Protein AF-A0A0N4VTM0-F1 (afdb_monomer)

Sequence (351 aa):
MDWFGVCVGGSLLAGTIVLAAGYPYGVKEDFKKYMQEERPYRRAAALAFIVIVFGLGGPLWYYSTRTYRAHFDTFPEGQTISLSVQIHLAVTNKTLESELGPLEQIILDHLHDGEVKSPLNIRWNILNEGLRDLRSLEHDRIMSSESLEVYIAVVSPEQWTQFSAINLYLGRGRWAFVQYTSEKEKLVERLHTLIWEVMVDVPHLSAIVKRDMRERMEPWQIAALSPSHQKRLVWDSVPLSMNYIVQVIHVHDNASPDTFRPSNIMEVVGVFAKRLRNVTKIQLSSEHLWDFEISNFFETDVQGRYTLTQEGMERLLKEVDSQLLSVESSLPVLKMIIIEVDVPVVMLDTT

Structure (mmCIF, N/CA/C/O backbone):
data_AF-A0A0N4VTM0-F1
#
_entry.id   AF-A0A0N4VTM0-F1
#
loop_
_atom_site.group_PDB
_atom_site.id
_atom_site.type_symbol
_atom_site.label_atom_id
_atom_site.label_alt_id
_atom_site.label_comp_id
_atom_site.label_asym_id
_atom_site.label_entity_id
_atom_site.label_seq_id
_atom_site.pdbx_PDB_ins_code
_atom_site.Cartn_x
_atom_site.Cartn_y
_atom_site.Cartn_z
_atom_site.occupancy
_atom_site.B_iso_or_equiv
_atom_site.auth_seq_id
_atom_site.auth_comp_id
_atom_site.auth_asym_id
_atom_site.auth_atom_id
_atom_site.pdbx_PDB_model_num
ATOM 1 N N . MET A 1 1 ? 7.048 10.630 -20.662 1.00 31.64 1 MET A N 1
ATOM 2 C CA . MET A 1 1 ? 7.774 11.253 -21.789 1.00 31.64 1 MET A CA 1
ATOM 3 C C . MET A 1 1 ? 9.213 10.791 -21.669 1.00 31.64 1 MET A C 1
ATOM 5 O O . MET A 1 1 ? 9.861 11.159 -20.699 1.00 31.64 1 MET A O 1
ATOM 9 N N . ASP A 1 2 ? 9.663 9.911 -22.564 1.00 36.62 2 ASP A N 1
ATOM 10 C CA . ASP A 1 2 ? 10.989 9.293 -22.469 1.00 36.62 2 ASP A CA 1
ATOM 11 C C . ASP A 1 2 ? 12.083 10.281 -22.882 1.00 36.62 2 ASP A C 1
ATOM 13 O O . ASP A 1 2 ? 12.237 10.621 -24.057 1.00 36.62 2 ASP A O 1
ATOM 17 N N . TRP A 1 3 ? 12.871 10.717 -21.901 1.00 35.62 3 TRP A N 1
ATOM 18 C CA . TRP A 1 3 ? 14.020 11.610 -22.074 1.00 35.62 3 TRP A CA 1
ATOM 19 C C . TRP A 1 3 ? 15.074 11.050 -23.038 1.00 35.62 3 TRP A C 1
ATOM 21 O O . TRP A 1 3 ? 15.776 11.810 -23.697 1.00 35.62 3 TRP A O 1
ATOM 31 N N . PHE A 1 4 ? 15.141 9.727 -23.201 1.00 40.59 4 PHE A N 1
ATOM 32 C CA . PHE A 1 4 ? 16.099 9.082 -24.098 1.00 40.59 4 PHE A CA 1
ATOM 33 C C . PHE A 1 4 ? 15.832 9.396 -25.579 1.00 40.59 4 PHE A C 1
ATOM 35 O O . PHE A 1 4 ? 16.772 9.624 -26.334 1.00 40.59 4 PHE A O 1
ATOM 42 N N . GLY A 1 5 ? 14.562 9.496 -25.995 1.00 39.44 5 GLY A N 1
ATOM 43 C CA . GLY A 1 5 ? 14.203 9.891 -27.363 1.00 39.44 5 GLY A CA 1
ATOM 44 C C . GLY A 1 5 ? 14.540 11.354 -27.663 1.00 39.44 5 GLY A C 1
ATOM 45 O O . GLY A 1 5 ? 14.963 11.679 -28.771 1.00 39.44 5 GLY A O 1
ATOM 46 N N . VAL A 1 6 ? 14.426 12.226 -26.655 1.00 47.72 6 VAL A N 1
ATOM 47 C CA . VAL A 1 6 ? 14.783 13.650 -26.757 1.00 47.72 6 VAL A CA 1
ATOM 48 C C . VAL A 1 6 ? 16.301 13.836 -26.773 1.00 47.72 6 VAL A C 1
ATOM 50 O O . VAL A 1 6 ? 16.805 14.609 -27.582 1.00 47.72 6 VAL A O 1
ATOM 53 N N . CYS A 1 7 ? 17.045 13.092 -25.950 1.00 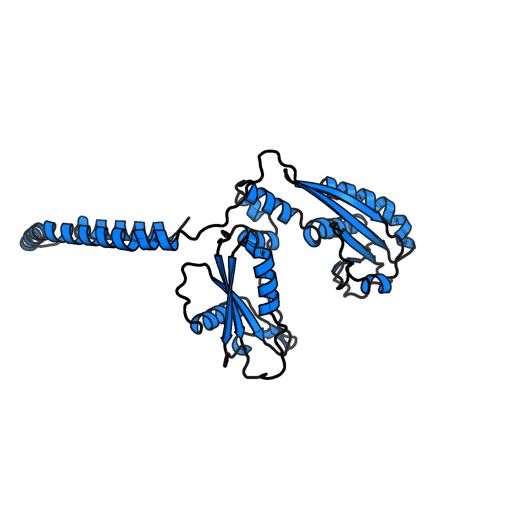44.69 7 CYS A N 1
ATOM 54 C CA . CYS A 1 7 ? 18.506 13.164 -25.912 1.00 44.69 7 CYS A CA 1
ATOM 55 C C . CYS A 1 7 ? 19.145 12.539 -27.158 1.00 44.69 7 CYS A C 1
ATOM 57 O O . CYS A 1 7 ? 19.971 13.180 -27.794 1.00 44.69 7 CYS A O 1
ATOM 59 N N . VAL A 1 8 ? 18.729 11.338 -27.577 1.00 50.44 8 VAL A N 1
ATOM 60 C CA . VAL A 1 8 ? 19.269 10.696 -28.788 1.00 50.44 8 VAL A CA 1
ATOM 61 C C . VAL A 1 8 ? 18.840 11.454 -30.045 1.00 50.44 8 VAL A C 1
ATOM 63 O O . VAL A 1 8 ? 19.675 11.703 -30.912 1.00 50.44 8 VAL A O 1
ATOM 66 N N . GLY A 1 9 ? 17.580 11.899 -30.123 1.00 50.38 9 GLY A N 1
ATOM 67 C CA . GLY A 1 9 ? 17.092 12.738 -31.219 1.00 50.38 9 GLY A CA 1
ATOM 68 C C . GLY A 1 9 ? 17.782 14.104 -31.273 1.00 50.38 9 GLY A C 1
ATOM 69 O O . GLY A 1 9 ? 18.175 14.546 -32.351 1.00 50.38 9 GLY A O 1
ATOM 70 N N . GLY A 1 10 ? 18.000 14.740 -30.119 1.00 49.66 10 GLY A N 1
ATOM 71 C CA . GLY A 1 10 ? 18.682 16.029 -29.989 1.00 49.66 10 GLY A CA 1
ATOM 72 C C . GLY A 1 10 ? 20.176 15.959 -30.311 1.00 49.66 10 GLY A C 1
ATOM 73 O O . GLY A 1 10 ? 20.684 16.813 -31.037 1.00 49.66 10 GLY A O 1
ATOM 74 N N . SER A 1 11 ? 20.879 14.917 -29.857 1.00 53.69 11 SER A N 1
ATOM 75 C CA . SER A 1 11 ? 22.292 14.683 -30.181 1.00 53.69 11 SER A CA 1
ATOM 76 C C . SER A 1 11 ? 22.500 14.283 -31.646 1.00 53.69 11 SER A C 1
ATOM 78 O O . SER A 1 11 ? 23.467 14.734 -32.259 1.00 53.69 11 SER A O 1
ATOM 80 N N . LEU A 1 12 ? 21.584 13.506 -32.242 1.00 54.06 12 LEU A N 1
ATOM 81 C CA . LEU A 1 12 ? 21.593 13.205 -33.681 1.00 54.06 12 LEU A CA 1
ATOM 82 C C . LEU A 1 12 ? 21.387 14.466 -34.518 1.00 54.06 12 LEU A C 1
ATOM 84 O O . LEU A 1 12 ? 22.123 14.667 -35.483 1.00 54.06 12 LEU A O 1
ATOM 88 N N . LEU A 1 13 ? 20.430 15.322 -34.144 1.00 52.56 13 LEU A N 1
ATOM 89 C CA . LEU A 1 13 ? 20.174 16.604 -34.809 1.00 52.56 13 LEU A CA 1
ATOM 90 C C . LEU A 1 13 ? 21.372 17.550 -34.686 1.00 52.56 13 LEU A C 1
ATOM 92 O O . LEU A 1 13 ? 21.820 18.095 -35.689 1.00 52.56 13 LEU A O 1
ATOM 96 N N . ALA A 1 14 ? 21.950 17.697 -33.493 1.00 53.66 14 ALA A N 1
ATOM 97 C CA . ALA A 1 14 ? 23.125 18.541 -33.290 1.00 53.66 14 ALA A CA 1
ATOM 98 C C . ALA A 1 14 ? 24.354 18.013 -34.055 1.00 53.66 14 ALA A C 1
ATOM 100 O O . ALA A 1 14 ? 25.035 18.781 -34.733 1.00 53.66 14 ALA A O 1
ATOM 101 N N . GLY A 1 15 ? 24.607 16.700 -34.018 1.00 51.72 15 GLY A N 1
ATOM 102 C CA . GLY A 1 15 ? 25.719 16.067 -34.730 1.00 51.72 15 GLY A CA 1
ATOM 103 C C . GLY A 1 15 ? 25.585 16.146 -36.254 1.00 51.72 15 GLY A C 1
ATOM 104 O O . GLY A 1 15 ? 26.555 16.466 -36.941 1.00 51.72 15 GLY A O 1
ATOM 105 N N . THR A 1 16 ? 24.380 15.935 -36.798 1.00 56.53 16 THR A N 1
ATOM 106 C CA . THR A 1 16 ? 24.126 16.086 -38.243 1.00 56.53 16 THR A CA 1
ATOM 107 C C . THR A 1 16 ? 24.181 17.540 -38.694 1.00 56.53 16 THR A C 1
ATOM 109 O O . THR A 1 16 ? 24.739 17.800 -39.755 1.00 56.53 16 THR A O 1
ATOM 112 N N . ILE A 1 17 ? 23.696 18.498 -37.899 1.00 54.19 17 ILE A N 1
ATOM 113 C CA . ILE A 1 17 ? 23.798 19.930 -38.219 1.00 54.19 17 ILE A CA 1
ATOM 114 C C . ILE A 1 17 ? 25.260 20.390 -38.197 1.00 54.19 17 ILE A C 1
ATOM 116 O O . ILE A 1 17 ? 25.686 21.071 -39.124 1.00 54.19 17 ILE A O 1
ATOM 120 N N . VAL A 1 18 ? 26.068 19.977 -37.216 1.00 53.66 18 VAL A N 1
ATOM 121 C CA . VAL A 1 18 ? 27.493 20.356 -37.139 1.00 53.66 18 VAL A CA 1
ATOM 122 C C . VAL A 1 18 ? 28.313 19.727 -38.275 1.00 53.66 18 VAL A C 1
ATOM 124 O O . VAL A 1 18 ? 29.160 20.398 -38.870 1.00 53.66 18 VAL A O 1
ATOM 127 N N . LEU A 1 19 ? 28.029 18.474 -38.647 1.00 52.62 19 LEU A N 1
ATOM 128 C CA . LEU A 1 19 ? 28.693 17.805 -39.773 1.00 52.62 19 LEU A CA 1
ATOM 129 C C . LEU A 1 19 ? 28.219 18.315 -41.148 1.00 52.62 19 LEU A C 1
ATOM 131 O O . LEU A 1 19 ? 29.005 18.306 -42.098 1.00 52.62 19 LEU A O 1
ATOM 135 N N . ALA A 1 20 ? 26.967 18.776 -41.269 1.00 49.50 20 ALA A N 1
ATOM 136 C CA . ALA A 1 20 ? 26.386 19.244 -42.530 1.00 49.50 20 ALA A CA 1
ATOM 137 C C . ALA A 1 20 ? 26.549 20.754 -42.784 1.00 49.50 20 ALA A C 1
ATOM 139 O O . ALA A 1 20 ? 26.683 21.150 -43.943 1.00 49.50 20 ALA A O 1
ATOM 140 N N . ALA A 1 21 ? 26.544 21.595 -41.744 1.00 51.81 21 ALA A N 1
ATOM 141 C CA . ALA A 1 21 ? 26.570 23.054 -41.888 1.00 51.81 21 ALA A CA 1
ATOM 142 C C . ALA A 1 21 ? 27.979 23.618 -42.131 1.00 51.81 21 ALA A C 1
ATOM 144 O O . ALA A 1 21 ? 28.117 24.660 -42.770 1.00 51.81 21 ALA A O 1
ATOM 145 N N . GLY A 1 22 ? 29.031 22.913 -41.700 1.00 50.53 22 GLY A N 1
ATOM 146 C CA . GLY A 1 22 ? 30.402 23.420 -41.769 1.00 50.53 22 GLY A CA 1
ATOM 147 C C . GLY A 1 22 ? 30.646 24.600 -40.816 1.00 50.53 22 GLY A C 1
ATOM 148 O O . GLY A 1 22 ? 29.741 25.351 -40.462 1.00 50.53 22 GLY A O 1
ATOM 149 N N . TYR A 1 23 ? 31.893 24.757 -40.370 1.00 49.00 23 TYR A N 1
ATOM 150 C CA . TYR A 1 23 ? 32.284 25.852 -39.477 1.00 49.00 23 TYR A CA 1
ATOM 151 C C . TYR A 1 23 ? 32.048 27.227 -40.134 1.00 49.00 23 TYR A C 1
ATOM 153 O O . TYR A 1 23 ? 32.477 27.419 -41.280 1.00 49.00 23 TYR A O 1
ATOM 161 N N . PRO A 1 24 ? 31.431 28.208 -39.444 1.00 48.53 24 PRO A N 1
ATOM 162 C CA . PRO A 1 24 ? 31.265 29.537 -40.003 1.00 48.53 24 PRO A CA 1
ATOM 163 C C . PRO A 1 24 ? 32.575 30.332 -39.907 1.00 48.53 24 PRO A C 1
ATOM 165 O O . PRO A 1 24 ? 33.122 30.517 -38.829 1.00 48.53 24 PRO A O 1
ATOM 168 N N . TYR A 1 25 ? 33.002 30.831 -41.069 1.00 42.22 25 TYR A N 1
ATOM 169 C CA . TYR A 1 25 ? 33.816 32.030 -41.313 1.00 42.22 25 TYR A CA 1
ATOM 170 C C . TYR A 1 25 ? 35.228 32.118 -40.701 1.00 42.22 25 TYR A C 1
ATOM 172 O O . TYR A 1 25 ? 35.418 32.368 -39.519 1.00 42.22 25 TYR A O 1
ATOM 180 N N . GLY A 1 26 ? 36.238 32.037 -41.584 1.00 51.38 26 GLY A N 1
ATOM 181 C CA . GLY A 1 26 ? 37.625 32.419 -41.274 1.00 51.38 26 GLY A CA 1
ATOM 182 C C . GLY A 1 26 ? 38.729 31.703 -42.061 1.00 51.38 26 GLY A C 1
ATOM 183 O O . GLY A 1 26 ? 39.902 31.980 -41.831 1.00 51.38 26 GLY A O 1
ATOM 184 N N . VAL A 1 27 ? 38.402 30.777 -42.972 1.00 54.84 27 VAL A N 1
ATOM 185 C CA . VAL A 1 27 ? 39.412 29.875 -43.558 1.00 54.84 27 VAL A CA 1
ATOM 186 C C . VAL A 1 27 ? 39.829 30.275 -44.982 1.00 54.84 27 VAL A C 1
ATOM 188 O O . VAL A 1 27 ? 38.978 30.599 -45.815 1.00 54.84 27 VAL A O 1
ATOM 191 N N . LYS A 1 28 ? 41.150 30.247 -45.233 1.00 58.91 28 LYS A N 1
ATOM 192 C CA . LYS A 1 28 ? 41.833 30.545 -46.511 1.00 58.91 28 LYS A CA 1
ATOM 193 C C . LYS A 1 28 ? 41.213 29.784 -47.698 1.00 58.91 28 LYS A C 1
ATOM 195 O O . LYS A 1 28 ? 40.707 28.676 -47.529 1.00 58.91 28 LYS A O 1
ATOM 200 N N . GLU A 1 29 ? 41.269 30.364 -48.900 1.00 59.00 29 GLU A N 1
ATOM 201 C CA . GLU A 1 29 ? 40.620 29.835 -50.118 1.00 59.00 29 GLU A CA 1
ATOM 202 C C . GLU A 1 29 ? 41.037 28.400 -50.483 1.00 59.00 29 GLU A C 1
ATOM 204 O O . GLU A 1 29 ? 40.180 27.600 -50.862 1.00 59.00 29 GLU A O 1
ATOM 209 N N . ASP A 1 30 ? 42.295 28.024 -50.246 1.00 59.72 30 ASP A N 1
ATOM 210 C CA . ASP A 1 30 ? 42.782 26.652 -50.461 1.00 59.72 30 ASP A CA 1
ATOM 211 C C . ASP A 1 30 ? 42.046 25.627 -49.584 1.00 59.72 30 ASP A C 1
ATOM 213 O O . ASP A 1 30 ? 41.722 24.519 -50.014 1.00 59.72 30 ASP A O 1
ATOM 217 N N . PHE A 1 31 ? 41.685 26.026 -48.364 1.00 58.78 31 PHE A N 1
ATOM 218 C CA . PHE A 1 31 ? 40.938 25.187 -47.434 1.00 58.78 31 PHE A CA 1
ATOM 219 C C . PHE A 1 31 ? 39.459 25.079 -47.820 1.00 58.78 31 PHE A C 1
ATOM 221 O O . PHE A 1 31 ? 38.825 24.062 -47.550 1.00 58.78 31 PHE A O 1
ATOM 228 N N . LYS A 1 32 ? 38.891 26.099 -48.483 1.00 59.47 32 LYS A N 1
ATOM 229 C CA . LYS A 1 32 ? 37.531 26.023 -49.047 1.00 59.47 32 LYS A CA 1
ATOM 230 C C . LYS A 1 32 ? 37.462 25.014 -50.189 1.00 59.47 32 LYS A C 1
ATOM 232 O O . LYS A 1 32 ? 36.472 24.290 -50.274 1.00 59.47 32 LYS A O 1
ATOM 237 N N . LYS A 1 33 ? 38.495 24.951 -51.034 1.00 64.06 33 LYS A N 1
ATOM 238 C CA . LYS A 1 33 ? 38.586 23.976 -52.127 1.00 64.06 33 LYS A CA 1
ATOM 239 C C . LYS A 1 33 ? 38.728 22.550 -51.586 1.00 64.06 33 LYS A C 1
ATOM 241 O O . LYS A 1 33 ? 37.924 21.691 -51.931 1.00 64.06 33 LYS A O 1
ATOM 246 N N . TYR A 1 34 ? 39.631 22.351 -50.625 1.00 62.28 34 TYR A N 1
ATOM 247 C CA . TYR A 1 34 ? 39.792 21.081 -49.910 1.00 62.28 34 TYR A CA 1
ATOM 248 C C . TYR A 1 34 ? 38.498 20.636 -49.192 1.00 62.28 34 TYR A C 1
ATOM 250 O O . TYR A 1 34 ? 38.046 19.503 -49.329 1.00 62.28 34 TYR A O 1
ATOM 258 N N . MET A 1 35 ? 37.810 21.558 -48.507 1.00 61.72 35 MET A N 1
ATOM 259 C CA . MET A 1 35 ? 36.507 21.300 -47.876 1.00 61.72 35 MET A CA 1
ATOM 260 C C . MET A 1 35 ? 35.413 20.911 -48.876 1.00 61.72 35 MET A C 1
ATOM 262 O O . MET A 1 35 ? 34.526 20.137 -48.524 1.00 61.72 35 MET A O 1
ATOM 266 N N . GLN A 1 36 ? 35.419 21.464 -50.094 1.00 64.88 36 GLN A N 1
ATOM 267 C CA . GLN A 1 36 ? 34.459 21.097 -51.138 1.00 64.88 36 GLN A CA 1
ATOM 268 C C . GLN A 1 36 ? 34.737 19.701 -51.700 1.00 64.88 36 GLN A C 1
ATOM 270 O O . GLN A 1 36 ? 33.783 18.959 -51.933 1.00 64.88 36 GLN A O 1
ATOM 275 N N . GLU A 1 37 ? 36.008 19.329 -51.850 1.00 72.56 37 GLU A N 1
ATOM 276 C CA . GLU A 1 37 ? 36.435 17.990 -52.276 1.00 72.56 37 GLU A CA 1
ATOM 277 C C . GLU A 1 37 ? 36.145 16.918 -51.203 1.00 72.56 37 GLU A C 1
ATOM 279 O O . GLU A 1 37 ? 35.788 15.790 -51.541 1.00 72.56 37 GLU A O 1
ATOM 284 N N . GLU A 1 38 ? 36.173 17.272 -49.911 1.00 72.88 38 GLU A N 1
ATOM 285 C CA . GLU A 1 38 ? 35.808 16.372 -48.802 1.00 72.88 38 GLU A CA 1
ATOM 286 C C . GLU A 1 38 ? 34.294 16.224 -48.552 1.00 72.88 38 GLU A C 1
ATOM 288 O O . GLU A 1 38 ? 33.870 15.299 -47.851 1.00 72.88 38 GLU A O 1
ATOM 293 N N . ARG A 1 39 ? 33.439 17.095 -49.111 1.00 72.00 39 ARG A N 1
ATOM 294 C CA . ARG A 1 39 ? 31.969 17.017 -48.944 1.00 72.00 39 ARG A CA 1
ATOM 295 C C . ARG A 1 39 ? 31.363 15.636 -49.228 1.00 72.00 39 ARG A C 1
ATOM 297 O O . ARG A 1 39 ? 30.537 15.214 -48.415 1.00 72.00 39 ARG A O 1
ATOM 304 N N . PRO A 1 40 ? 31.682 14.934 -50.335 1.00 77.81 40 PRO A N 1
ATOM 305 C CA . PRO A 1 40 ? 31.130 13.603 -50.589 1.00 77.81 40 PRO A CA 1
ATOM 306 C C . PRO A 1 40 ? 31.534 12.593 -49.509 1.00 77.81 40 PRO A C 1
ATOM 308 O O . PRO A 1 40 ? 30.676 11.849 -49.041 1.00 77.81 40 PRO A O 1
ATOM 311 N N . TYR A 1 41 ? 32.784 12.624 -49.040 1.00 75.50 41 TYR A N 1
ATOM 312 C CA . TYR A 1 41 ? 33.267 11.735 -47.980 1.00 75.50 41 TYR A CA 1
ATOM 313 C C . TYR A 1 41 ? 32.604 12.024 -46.631 1.00 75.50 41 TYR A C 1
ATOM 315 O O . TYR A 1 41 ? 32.181 11.098 -45.946 1.00 75.50 41 TYR A O 1
ATOM 323 N N . ARG A 1 42 ? 32.414 13.301 -46.275 1.00 73.56 42 ARG A N 1
ATOM 324 C CA . ARG A 1 42 ? 31.692 13.687 -45.049 1.00 73.56 42 ARG A CA 1
ATOM 325 C C . ARG A 1 42 ? 30.219 13.300 -45.096 1.00 73.56 42 ARG A C 1
ATOM 327 O O . ARG A 1 42 ? 29.685 12.826 -44.099 1.00 73.56 42 ARG A O 1
ATOM 334 N N . ARG A 1 43 ? 29.564 13.454 -46.251 1.00 78.12 43 ARG A N 1
ATOM 335 C CA . ARG A 1 43 ? 28.179 12.998 -46.451 1.00 78.12 43 ARG A CA 1
ATOM 336 C C . ARG A 1 43 ? 28.071 11.478 -46.370 1.00 78.12 43 ARG A C 1
ATOM 338 O O . ARG A 1 43 ? 27.146 10.987 -45.736 1.00 78.12 43 ARG A O 1
ATOM 345 N N . ALA A 1 44 ? 29.021 10.746 -46.951 1.00 79.00 44 ALA A N 1
ATOM 346 C CA . ALA A 1 44 ? 29.077 9.291 -46.855 1.00 79.00 44 ALA A CA 1
ATOM 347 C C . ALA A 1 44 ? 29.315 8.821 -45.410 1.00 79.00 44 ALA A C 1
ATOM 349 O O . ALA A 1 44 ? 28.617 7.926 -44.945 1.00 79.00 44 ALA A O 1
ATOM 350 N N . ALA A 1 45 ? 30.224 9.465 -44.671 1.00 73.88 45 ALA A N 1
ATOM 351 C CA . ALA A 1 45 ? 30.479 9.170 -43.262 1.00 73.88 45 ALA A CA 1
ATOM 352 C C . ALA A 1 45 ? 29.269 9.495 -42.369 1.00 73.88 45 ALA A C 1
ATOM 354 O O . ALA A 1 45 ? 28.907 8.692 -41.512 1.00 73.88 45 ALA A O 1
ATOM 355 N N . ALA A 1 46 ? 28.597 10.628 -42.600 1.00 75.81 46 ALA A N 1
ATOM 356 C CA . ALA A 1 46 ? 27.367 10.980 -41.894 1.00 75.81 46 ALA A CA 1
ATOM 357 C C . ALA A 1 46 ? 26.239 9.978 -42.186 1.00 75.81 46 ALA A C 1
ATOM 359 O O . ALA A 1 46 ? 25.532 9.564 -41.272 1.00 75.81 46 ALA A O 1
ATOM 360 N N . LEU A 1 47 ? 26.096 9.540 -43.440 1.00 82.81 47 LEU A N 1
ATOM 361 C CA . LEU A 1 47 ? 25.107 8.534 -43.822 1.00 82.81 47 LEU A CA 1
ATOM 362 C C . LEU A 1 47 ? 25.430 7.168 -43.205 1.00 82.81 47 LEU A C 1
ATOM 364 O O . LEU A 1 47 ? 24.533 6.527 -42.669 1.00 82.81 47 LEU A O 1
ATOM 368 N N . ALA A 1 48 ? 26.700 6.758 -43.194 1.00 81.94 48 ALA A N 1
ATOM 369 C CA . ALA A 1 48 ? 27.142 5.546 -42.509 1.00 81.94 48 ALA A CA 1
ATOM 370 C C . ALA A 1 48 ? 26.856 5.610 -41.000 1.00 81.94 48 ALA A C 1
ATOM 372 O O . ALA A 1 48 ? 26.337 4.651 -40.438 1.00 81.94 48 ALA A O 1
ATOM 373 N N . PHE A 1 49 ? 27.110 6.751 -40.352 1.00 80.69 49 PHE A N 1
ATOM 374 C CA . PHE A 1 49 ? 26.777 6.961 -38.942 1.00 80.69 49 PHE A CA 1
ATOM 375 C C . PHE A 1 49 ? 25.269 6.852 -38.686 1.00 80.69 49 PHE A C 1
ATOM 377 O O . PHE A 1 49 ? 24.857 6.132 -37.782 1.00 80.69 49 PHE A O 1
ATOM 384 N N . ILE A 1 50 ? 24.436 7.493 -39.512 1.00 81.38 50 ILE A N 1
ATOM 385 C CA . ILE A 1 50 ? 22.972 7.381 -39.431 1.00 81.38 50 ILE A CA 1
ATOM 386 C C . ILE A 1 50 ? 22.544 5.916 -39.579 1.00 81.38 50 ILE A C 1
ATOM 388 O O . ILE A 1 50 ? 21.767 5.423 -38.767 1.00 81.38 50 ILE A O 1
ATOM 392 N N . VAL A 1 51 ? 23.082 5.198 -40.568 1.00 85.69 51 VAL A N 1
ATOM 393 C CA . VAL A 1 51 ? 22.774 3.779 -40.794 1.00 85.69 51 VAL A CA 1
ATOM 394 C C . VAL A 1 51 ? 23.198 2.916 -39.605 1.00 85.69 51 VAL A C 1
ATOM 396 O O . VAL A 1 51 ? 22.447 2.027 -39.223 1.00 85.69 51 VAL A O 1
ATOM 399 N N . ILE A 1 52 ? 24.343 3.185 -38.974 1.00 83.62 52 ILE A N 1
ATOM 400 C CA . ILE A 1 52 ? 24.789 2.466 -37.770 1.00 83.62 52 ILE A CA 1
ATOM 401 C C . ILE A 1 52 ? 23.865 2.769 -36.585 1.00 83.62 52 ILE A C 1
ATOM 403 O O . ILE A 1 52 ? 23.431 1.848 -35.896 1.00 83.62 52 ILE A O 1
ATOM 407 N N . VAL A 1 53 ? 23.514 4.036 -36.357 1.00 80.62 53 VAL A N 1
ATOM 408 C CA . VAL A 1 53 ? 22.653 4.430 -35.233 1.00 80.62 53 VAL A CA 1
ATOM 409 C C . VAL A 1 53 ? 21.235 3.886 -35.398 1.00 80.62 53 VAL A C 1
ATOM 411 O O . VAL A 1 53 ? 20.679 3.362 -34.440 1.00 80.62 53 VAL A O 1
ATOM 414 N N . PHE A 1 54 ? 20.651 3.926 -36.597 1.00 83.00 54 PHE A N 1
ATOM 415 C CA . PHE A 1 54 ? 19.339 3.316 -36.832 1.00 83.00 54 PHE A CA 1
ATOM 416 C C . PHE A 1 54 ? 19.405 1.787 -36.898 1.00 83.00 54 PHE A C 1
ATOM 418 O O . PHE A 1 54 ? 18.504 1.124 -36.392 1.00 83.00 54 PHE A O 1
ATOM 425 N N . GLY A 1 55 ? 20.466 1.225 -37.478 1.00 83.12 55 GLY A N 1
ATOM 426 C CA . GLY A 1 55 ? 20.647 -0.215 -37.657 1.00 83.12 55 GLY A CA 1
ATOM 427 C C . GLY A 1 55 ? 20.975 -0.967 -36.368 1.00 83.12 55 GLY A C 1
ATOM 428 O O . GLY A 1 55 ? 20.552 -2.106 -36.223 1.00 83.12 55 GLY A O 1
ATOM 429 N N . LEU A 1 56 ? 21.680 -0.342 -35.420 1.00 81.38 56 LEU A N 1
ATOM 430 C CA . LEU A 1 56 ? 21.975 -0.922 -34.103 1.00 81.38 56 LEU A CA 1
ATOM 431 C C . LEU A 1 56 ? 21.092 -0.326 -33.006 1.00 81.38 56 LEU A C 1
ATOM 433 O O . LEU A 1 56 ? 20.485 -1.061 -32.232 1.00 81.38 56 LEU A O 1
ATOM 437 N N . GLY A 1 57 ? 20.979 1.001 -32.955 1.00 75.88 57 GLY A N 1
ATOM 438 C CA . GLY A 1 57 ? 20.210 1.703 -31.928 1.00 75.88 57 GLY A CA 1
ATOM 439 C C . GLY A 1 57 ? 18.703 1.511 -32.067 1.00 75.88 57 GLY A C 1
ATOM 440 O O . GLY A 1 57 ? 18.028 1.373 -31.054 1.00 75.88 57 GLY A O 1
ATOM 441 N N . GLY A 1 58 ? 18.171 1.428 -33.292 1.00 77.50 58 GLY A N 1
ATOM 442 C CA . GLY A 1 58 ? 16.750 1.157 -33.534 1.00 77.50 58 GLY A CA 1
ATOM 443 C C . GLY A 1 58 ? 16.305 -0.199 -32.972 1.00 77.50 58 GLY A C 1
ATOM 444 O O . GLY A 1 58 ? 15.382 -0.235 -32.157 1.00 77.50 58 GLY A O 1
ATOM 445 N N . PRO A 1 59 ? 16.974 -1.312 -33.333 1.00 79.50 59 PRO A N 1
ATOM 446 C CA . PRO A 1 59 ? 16.709 -2.614 -32.734 1.00 79.50 59 PRO A CA 1
ATOM 447 C C . PRO A 1 59 ? 16.959 -2.644 -31.229 1.00 79.50 59 PRO A C 1
ATOM 449 O O . PRO A 1 59 ? 16.120 -3.174 -30.510 1.00 79.50 59 PRO A O 1
ATOM 452 N N . LEU A 1 60 ? 18.054 -2.058 -30.732 1.00 72.19 60 LEU A N 1
ATOM 453 C CA . LEU A 1 60 ? 18.350 -2.041 -29.296 1.00 72.19 60 LEU A CA 1
ATOM 454 C C . LEU A 1 60 ? 17.264 -1.300 -28.503 1.00 72.19 60 LEU A C 1
ATOM 456 O O . LEU A 1 60 ? 16.799 -1.807 -27.488 1.00 72.19 60 LEU A O 1
ATOM 460 N N . TRP A 1 61 ? 16.815 -0.143 -28.999 1.00 72.81 61 TRP A N 1
ATOM 461 C CA . TRP A 1 61 ? 15.697 0.614 -28.437 1.00 72.81 61 TRP A CA 1
ATOM 462 C C . TRP A 1 61 ? 14.396 -0.180 -28.498 1.00 72.81 61 TRP A C 1
ATOM 464 O O . TRP A 1 61 ? 13.670 -0.249 -27.511 1.00 72.81 61 TRP A O 1
ATOM 474 N N . TYR A 1 62 ? 14.104 -0.820 -29.630 1.00 73.75 62 TYR A N 1
ATOM 475 C CA . TYR A 1 62 ? 12.922 -1.663 -29.757 1.00 73.75 62 TYR A CA 1
ATOM 476 C C . TYR A 1 62 ? 12.958 -2.818 -28.750 1.00 73.75 62 TYR A C 1
ATOM 478 O O . TYR A 1 62 ? 11.978 -3.040 -28.053 1.00 73.75 62 TYR A O 1
ATOM 486 N N . TYR A 1 63 ? 14.083 -3.518 -28.598 1.00 67.62 63 TYR A N 1
ATOM 487 C CA . TYR A 1 63 ? 14.205 -4.617 -27.639 1.00 67.62 63 TYR A CA 1
ATOM 488 C C . TYR A 1 63 ? 14.180 -4.154 -26.178 1.00 67.62 63 TYR A C 1
ATOM 490 O O . TYR A 1 63 ? 13.582 -4.843 -25.355 1.00 67.62 63 TYR A O 1
ATOM 498 N N . SER A 1 64 ? 14.765 -2.998 -25.851 1.00 61.44 64 SER A N 1
ATOM 499 C CA . SER A 1 64 ? 14.753 -2.462 -24.484 1.00 61.44 64 SER A CA 1
ATOM 500 C C . SER A 1 64 ? 13.400 -1.859 -24.088 1.00 61.44 64 SER A C 1
ATOM 502 O O . SER A 1 64 ? 13.015 -1.931 -22.924 1.00 61.44 64 SER A O 1
ATOM 504 N N . THR A 1 65 ? 12.638 -1.316 -25.043 1.00 63.44 65 THR A N 1
ATOM 505 C CA . THR A 1 65 ? 11.304 -0.738 -24.791 1.00 63.44 65 THR A CA 1
ATOM 506 C C . THR A 1 65 ? 10.152 -1.723 -24.973 1.00 63.44 65 THR A C 1
ATOM 508 O O . THR A 1 65 ? 9.058 -1.480 -24.464 1.00 63.44 65 THR A O 1
ATOM 511 N N . ARG A 1 66 ? 10.374 -2.868 -25.632 1.00 62.38 66 ARG A N 1
ATOM 512 C CA . ARG A 1 66 ? 9.390 -3.956 -25.781 1.00 62.38 66 ARG A CA 1
ATOM 513 C C . ARG A 1 66 ? 9.262 -4.814 -24.517 1.00 62.38 66 ARG A C 1
ATOM 515 O O . ARG A 1 66 ? 8.965 -6.005 -24.604 1.00 62.38 66 ARG A O 1
ATOM 522 N N . THR A 1 67 ? 9.450 -4.248 -23.328 1.00 58.88 67 THR A N 1
ATOM 523 C CA . THR A 1 67 ? 9.044 -4.940 -22.102 1.00 58.88 67 THR A CA 1
ATOM 524 C C . THR A 1 67 ? 7.556 -5.277 -22.225 1.00 58.88 67 THR A C 1
ATOM 526 O O . THR A 1 67 ? 6.711 -4.397 -22.398 1.00 58.88 67 THR A O 1
ATOM 529 N N . TYR A 1 68 ? 7.237 -6.576 -22.244 1.00 57.91 68 TYR A N 1
ATOM 530 C CA . TYR A 1 68 ? 5.859 -7.052 -22.332 1.00 57.91 68 TYR A CA 1
ATOM 531 C C . TYR A 1 68 ? 5.115 -6.550 -21.097 1.00 57.91 68 TYR A C 1
ATOM 533 O O . TYR A 1 68 ? 5.316 -7.047 -19.988 1.00 57.91 68 TYR A O 1
ATOM 541 N N . ARG A 1 69 ? 4.292 -5.522 -21.289 1.00 61.00 69 ARG A N 1
ATOM 542 C CA . ARG A 1 69 ? 3.416 -4.990 -20.247 1.00 61.00 69 ARG A CA 1
ATOM 543 C C . ARG A 1 69 ? 2.338 -6.022 -19.952 1.00 61.00 69 ARG A C 1
ATOM 545 O O . ARG A 1 69 ? 1.876 -6.691 -20.879 1.00 61.00 69 ARG A O 1
ATOM 552 N N . ALA A 1 70 ? 1.960 -6.158 -18.683 1.00 57.69 70 ALA A N 1
ATOM 553 C CA . ALA A 1 70 ? 0.821 -6.980 -18.302 1.00 57.69 70 ALA A CA 1
ATOM 554 C C . ALA A 1 70 ? -0.411 -6.574 -19.118 1.00 57.69 70 ALA A C 1
ATOM 556 O O . ALA A 1 70 ? -0.629 -5.389 -19.388 1.00 57.69 70 ALA A O 1
ATOM 557 N N . HIS A 1 71 ? -1.180 -7.568 -19.566 1.00 55.88 71 HIS A N 1
ATOM 558 C CA . HIS A 1 71 ? -2.464 -7.296 -20.184 1.00 55.88 71 HIS A CA 1
ATOM 559 C C . HIS A 1 71 ? -3.353 -6.778 -19.059 1.00 55.88 71 HIS A C 1
ATOM 561 O O . HIS A 1 71 ? -3.662 -7.511 -18.126 1.00 55.88 71 HIS A O 1
ATOM 567 N N . PHE A 1 72 ? -3.691 -5.494 -19.110 1.00 58.16 72 PHE A N 1
ATOM 568 C CA . PHE A 1 72 ? -4.676 -4.928 -18.204 1.00 58.16 72 PHE A CA 1
ATOM 569 C C . PHE A 1 72 ? -6.041 -5.219 -18.801 1.00 58.16 72 PHE A C 1
ATOM 571 O O . PHE A 1 72 ? -6.388 -4.666 -19.849 1.00 58.16 72 PHE A O 1
ATOM 578 N N . ASP A 1 73 ? -6.771 -6.127 -18.167 1.00 57.56 73 ASP A N 1
ATOM 579 C CA . ASP A 1 73 ? -8.181 -6.319 -18.464 1.00 57.56 73 ASP A CA 1
ATOM 580 C C . ASP A 1 73 ? -8.913 -5.054 -18.024 1.00 57.56 73 ASP A C 1
ATOM 582 O O . ASP A 1 73 ? -8.941 -4.695 -16.850 1.00 57.56 73 ASP A O 1
ATOM 586 N N . THR A 1 74 ? -9.422 -4.312 -19.001 1.00 62.31 74 THR A N 1
ATOM 587 C CA . THR A 1 74 ? -10.237 -3.127 -18.744 1.00 62.31 74 THR A CA 1
ATOM 588 C C . THR A 1 74 ? -11.623 -3.577 -18.324 1.00 62.31 74 THR A C 1
ATOM 590 O O . THR A 1 74 ? -12.187 -4.485 -18.943 1.00 62.31 74 THR A O 1
ATOM 593 N N . PHE A 1 75 ? -12.204 -2.913 -17.328 1.00 65.94 75 PHE A N 1
ATOM 594 C CA . PHE A 1 75 ? -13.605 -3.140 -17.001 1.00 65.94 75 PHE A CA 1
ATOM 595 C C . PHE A 1 75 ? -14.484 -2.801 -18.223 1.00 65.94 75 PHE A C 1
ATOM 597 O O . PHE A 1 75 ? -14.258 -1.775 -18.870 1.00 65.94 75 PHE A O 1
ATOM 604 N N . PRO A 1 76 ? -15.467 -3.647 -18.579 1.00 68.75 76 PRO A N 1
ATOM 605 C CA . PRO A 1 76 ? -16.463 -3.323 -19.590 1.00 68.75 76 PRO A CA 1
ATOM 606 C C . PRO A 1 76 ? -17.209 -2.044 -19.207 1.00 68.75 76 PRO A C 1
ATOM 608 O O . PRO A 1 76 ? -17.539 -1.841 -18.035 1.00 68.75 76 PRO A O 1
ATOM 611 N N . GLU A 1 77 ? -17.535 -1.218 -20.202 1.00 61.91 77 GLU A N 1
ATOM 612 C CA . GLU A 1 77 ? -18.358 -0.020 -20.025 1.00 61.91 77 GLU A CA 1
ATOM 613 C C . GLU A 1 77 ? -19.735 -0.422 -19.455 1.00 61.91 77 GLU A C 1
ATOM 615 O O . GLU A 1 77 ? -20.599 -0.927 -20.169 1.00 61.91 77 GLU A O 1
ATOM 620 N N . GLY A 1 78 ? -19.920 -0.268 -18.139 1.00 67.81 78 GLY A N 1
ATOM 621 C CA . GLY A 1 78 ? -21.166 -0.585 -17.428 1.00 67.81 78 GLY A CA 1
ATOM 622 C C . GLY A 1 78 ? -21.108 -1.755 -16.439 1.00 67.81 78 GLY A C 1
ATOM 623 O O . GLY A 1 78 ? -22.115 -2.025 -15.783 1.00 67.81 78 GLY A O 1
ATOM 624 N N . GLN A 1 79 ? -19.970 -2.442 -16.277 1.00 74.62 79 GLN A N 1
ATOM 625 C CA . GLN A 1 79 ? -19.813 -3.391 -15.167 1.00 74.62 79 GLN A CA 1
ATOM 626 C C . GLN A 1 79 ? -19.886 -2.629 -13.840 1.00 74.62 79 GLN A C 1
ATOM 628 O O . GLN A 1 79 ? -19.251 -1.595 -13.716 1.00 74.62 79 GLN A O 1
ATOM 633 N N . THR A 1 80 ? -20.621 -3.128 -12.846 1.00 77.00 80 THR A N 1
ATOM 634 C CA . THR A 1 80 ? -20.592 -2.598 -11.474 1.00 77.00 80 THR A CA 1
ATOM 635 C C . THR A 1 80 ? -19.850 -3.572 -10.565 1.00 77.00 80 THR A C 1
ATOM 637 O O . THR A 1 80 ? -20.061 -4.784 -10.630 1.00 77.00 80 THR A O 1
ATOM 640 N N . ILE A 1 81 ? -18.948 -3.055 -9.730 1.00 77.94 81 ILE A N 1
ATOM 641 C CA . ILE A 1 81 ? -18.186 -3.850 -8.762 1.00 77.94 81 ILE A CA 1
ATOM 642 C C . ILE A 1 81 ? -18.824 -3.621 -7.401 1.00 77.94 81 ILE A C 1
ATOM 644 O O . ILE A 1 81 ? -18.599 -2.588 -6.773 1.00 77.94 81 ILE A O 1
ATOM 648 N N . SER A 1 82 ? -19.650 -4.566 -6.958 1.00 82.00 82 SER A N 1
ATOM 649 C CA . SER A 1 82 ? -20.274 -4.493 -5.640 1.00 82.00 82 SER A CA 1
ATOM 650 C C . SER A 1 82 ? -19.384 -5.132 -4.577 1.00 82.00 82 SER A C 1
ATOM 652 O O . SER A 1 82 ? -19.164 -6.343 -4.615 1.00 82.00 82 SER A O 1
ATOM 654 N N . LEU A 1 83 ? -18.927 -4.342 -3.610 1.00 84.06 83 LEU A N 1
ATOM 655 C CA . LEU A 1 83 ? -18.258 -4.820 -2.400 1.00 84.06 83 LEU A CA 1
ATOM 656 C C . LEU A 1 83 ? -19.228 -4.701 -1.229 1.00 84.06 83 LEU A C 1
ATOM 658 O O . LEU A 1 83 ? -19.844 -3.657 -1.047 1.00 84.06 83 LEU A O 1
ATOM 662 N N . SER A 1 84 ? -19.376 -5.760 -0.439 1.00 86.25 84 SER A N 1
ATOM 663 C CA . SER A 1 84 ? -20.140 -5.710 0.809 1.00 86.25 84 SER A CA 1
ATOM 664 C C . SER A 1 84 ? -19.161 -5.692 1.971 1.00 86.25 84 SER A C 1
ATOM 666 O O . SER A 1 84 ? -18.406 -6.647 2.137 1.00 86.25 84 SER A O 1
ATOM 668 N N . VAL A 1 85 ? -19.189 -4.625 2.765 1.00 89.38 85 VAL A N 1
ATOM 669 C CA . VAL A 1 85 ? -18.328 -4.454 3.937 1.00 89.38 85 VAL A CA 1
ATOM 670 C C . VAL A 1 85 ? -19.174 -4.579 5.192 1.00 89.38 85 VAL A C 1
ATOM 672 O O . VAL A 1 85 ? -20.163 -3.860 5.350 1.00 89.38 85 VAL A O 1
ATOM 675 N N . GLN A 1 86 ? -18.794 -5.500 6.075 1.00 90.56 86 GLN A N 1
ATOM 676 C CA . GLN A 1 86 ? -19.439 -5.687 7.372 1.00 90.56 86 GLN A CA 1
ATOM 677 C C . GLN A 1 86 ? -18.560 -5.091 8.468 1.00 90.56 86 GLN A C 1
ATOM 679 O O . GLN A 1 86 ? -17.428 -5.522 8.660 1.00 90.56 86 GLN A O 1
ATOM 684 N N . ILE A 1 87 ? -19.063 -4.086 9.173 1.00 90.75 87 ILE A N 1
ATOM 685 C CA . ILE A 1 87 ? -18.341 -3.390 10.237 1.00 90.75 87 ILE A CA 1
ATOM 686 C C . ILE A 1 87 ? -18.895 -3.872 11.575 1.00 90.75 87 ILE A C 1
ATOM 688 O O . ILE A 1 87 ? -20.034 -3.571 11.914 1.00 90.75 87 ILE A O 1
ATOM 692 N N . HIS A 1 88 ? -18.099 -4.601 12.345 1.00 91.06 88 HIS A N 1
ATOM 693 C CA . HIS A 1 88 ? -18.433 -5.025 13.698 1.00 91.06 88 HIS A CA 1
ATOM 694 C C . HIS A 1 88 ? -17.973 -3.959 14.692 1.00 91.06 88 HIS A C 1
ATOM 696 O O . HIS A 1 88 ? -16.772 -3.711 14.829 1.00 91.06 88 HIS A O 1
ATOM 702 N N . LEU A 1 89 ? -18.922 -3.345 15.395 1.00 90.75 89 LEU A N 1
ATOM 703 C CA . LEU A 1 89 ? -18.662 -2.373 16.453 1.00 90.75 89 LEU A CA 1
ATOM 704 C C . LEU A 1 89 ? -18.879 -3.008 17.823 1.00 90.75 89 LEU A C 1
ATOM 706 O O . LEU A 1 89 ? -19.928 -3.591 18.085 1.00 90.75 89 LEU A O 1
ATOM 710 N N . ALA A 1 90 ? -17.902 -2.853 18.711 1.00 90.56 90 ALA A N 1
ATOM 711 C CA . ALA A 1 90 ? -18.004 -3.250 20.111 1.00 90.56 90 ALA A CA 1
ATOM 712 C C . ALA A 1 90 ? -17.632 -2.090 21.040 1.00 90.56 90 ALA A C 1
ATOM 714 O O . ALA A 1 90 ? -16.867 -1.197 20.674 1.00 90.56 90 ALA A O 1
ATOM 715 N N . VAL A 1 91 ? -18.130 -2.133 22.274 1.00 90.88 91 VAL A N 1
ATOM 716 C CA . VAL A 1 91 ? -17.775 -1.184 23.341 1.00 90.88 91 VAL A CA 1
ATOM 717 C C . VAL A 1 91 ? -17.262 -1.912 24.567 1.00 90.88 91 VAL A C 1
ATOM 719 O O . VAL A 1 91 ? -17.733 -2.995 24.903 1.00 90.88 91 VAL A O 1
ATOM 722 N N . THR A 1 92 ? -16.314 -1.298 25.274 1.00 87.00 92 THR A N 1
ATOM 723 C CA . THR A 1 92 ? -15.733 -1.899 26.487 1.00 87.00 92 THR A CA 1
ATOM 724 C C . THR A 1 92 ? -16.411 -1.464 27.786 1.00 87.00 92 THR A C 1
ATOM 726 O O . THR A 1 92 ? -16.198 -2.073 28.836 1.00 87.00 92 THR A O 1
ATOM 729 N N . ASN A 1 93 ? -17.253 -0.425 27.736 1.00 85.62 93 ASN A N 1
ATOM 730 C CA . ASN A 1 93 ? -17.948 0.117 28.902 1.00 85.62 93 ASN A CA 1
ATOM 731 C C . ASN A 1 93 ? -19.469 0.147 28.692 1.00 85.62 93 ASN A C 1
ATOM 733 O O . ASN A 1 93 ? -19.954 0.570 27.646 1.00 85.62 93 ASN A O 1
ATOM 737 N N . LYS A 1 94 ? -20.220 -0.251 29.726 1.00 80.88 94 LYS A N 1
ATOM 738 C CA . LYS A 1 94 ? -21.692 -0.294 29.739 1.00 80.88 94 LYS A CA 1
ATOM 739 C C . LYS A 1 94 ? -22.335 1.068 29.514 1.00 80.88 94 LYS A C 1
ATOM 741 O O . LYS A 1 94 ? -23.412 1.147 28.943 1.00 80.88 94 LYS A O 1
ATOM 746 N N . THR A 1 95 ? -21.688 2.144 29.954 1.00 79.31 95 THR A N 1
ATOM 747 C CA . THR A 1 95 ? -22.201 3.506 29.745 1.00 79.31 95 THR A CA 1
ATOM 748 C C . THR A 1 95 ? -22.176 3.921 28.274 1.00 79.31 95 THR A C 1
ATOM 750 O O . THR A 1 95 ? -22.989 4.738 27.860 1.00 79.31 95 THR A O 1
ATOM 753 N N . LEU A 1 96 ? -21.276 3.334 27.479 1.00 77.88 96 LEU A N 1
ATOM 754 C CA . LEU A 1 96 ? -21.123 3.626 26.053 1.00 77.88 96 LEU A CA 1
ATOM 755 C C . LEU A 1 96 ? -22.075 2.801 25.179 1.00 77.88 96 LEU A C 1
ATOM 757 O O . LEU A 1 96 ? -22.327 3.167 24.036 1.00 77.88 96 LEU A O 1
ATOM 761 N N . GLU A 1 97 ? -22.642 1.719 25.712 1.00 80.38 97 GLU A N 1
ATOM 762 C CA . GLU A 1 97 ? -23.573 0.842 24.992 1.00 80.38 97 GLU A CA 1
ATOM 763 C C . GLU A 1 97 ? -24.841 1.588 24.556 1.00 80.38 97 GLU A C 1
ATOM 765 O O . GLU A 1 97 ? -25.286 1.440 23.420 1.00 80.38 97 GLU A O 1
ATOM 770 N N . SER A 1 98 ? -25.368 2.482 25.402 1.00 78.06 98 SER A N 1
ATOM 771 C CA . SER A 1 98 ? -26.508 3.336 25.042 1.00 78.06 98 SER A CA 1
ATOM 772 C C . SER A 1 98 ? -26.180 4.396 23.988 1.00 78.06 98 SER A C 1
ATOM 774 O O . SER A 1 98 ? -27.088 4.931 23.356 1.00 78.06 98 SER A O 1
ATOM 776 N N . GLU A 1 99 ? -24.900 4.724 23.805 1.00 78.00 99 GLU A N 1
ATOM 777 C CA . GLU A 1 99 ? -24.451 5.727 22.836 1.00 78.00 99 GLU A CA 1
ATOM 778 C C . GLU A 1 99 ? -24.101 5.129 21.467 1.00 78.00 99 GLU A C 1
ATOM 780 O O . GLU A 1 99 ? -23.953 5.885 20.506 1.00 78.00 99 GLU A O 1
ATOM 785 N N . LEU A 1 100 ? -24.023 3.796 21.352 1.00 77.62 100 LEU A N 1
ATOM 786 C CA . LEU A 1 100 ? -23.634 3.126 20.110 1.00 77.62 100 LEU A CA 1
ATOM 787 C C . LEU A 1 100 ? -24.703 3.234 19.019 1.00 77.62 100 LEU A C 1
ATOM 789 O O . LEU A 1 100 ? -24.375 3.561 17.888 1.00 77.62 100 LEU A O 1
ATOM 793 N N . GLY A 1 101 ? -25.982 3.051 19.360 1.00 79.00 101 GLY A N 1
ATOM 794 C CA . GLY A 1 101 ? -27.072 3.081 18.374 1.00 79.00 101 GLY A CA 1
ATOM 795 C C . GLY A 1 101 ? -27.143 4.386 17.559 1.00 79.00 101 GLY A C 1
ATOM 796 O O . GLY A 1 101 ? -27.165 4.331 16.331 1.00 79.00 101 GLY A O 1
ATOM 797 N N . PRO A 1 102 ? -27.128 5.576 18.195 1.00 82.31 102 PRO A N 1
ATOM 798 C CA . PRO A 1 102 ? -27.059 6.847 17.470 1.00 82.31 102 PRO A CA 1
ATOM 799 C C . PRO A 1 102 ? -25.765 7.015 16.662 1.00 82.31 102 PRO A C 1
ATOM 801 O O . PRO A 1 102 ? -25.786 7.594 15.580 1.00 82.31 102 PRO A O 1
ATOM 804 N N . LEU A 1 103 ? -24.638 6.518 17.181 1.00 82.94 103 LEU A N 1
ATOM 805 C CA . LEU A 1 103 ? -23.334 6.600 16.524 1.00 82.94 103 LEU A CA 1
ATOM 806 C C . LEU A 1 103 ? -23.287 5.747 15.245 1.00 82.94 103 LEU A C 1
ATOM 808 O O . LEU A 1 103 ? -22.726 6.183 14.246 1.00 82.94 103 LEU A O 1
ATOM 812 N N . GLU A 1 104 ? -23.911 4.568 15.257 1.00 84.81 104 GLU A N 1
ATOM 813 C CA . GLU A 1 104 ? -24.016 3.671 14.101 1.00 84.81 104 GLU A CA 1
ATOM 814 C C . GLU A 1 104 ? -24.686 4.358 12.912 1.00 84.81 104 GLU A C 1
ATOM 816 O O . GLU A 1 104 ? -24.144 4.328 11.810 1.00 84.81 104 GLU A O 1
ATOM 821 N N . GLN A 1 105 ? -25.830 5.013 13.137 1.00 85.62 105 GLN A N 1
ATOM 822 C CA . GLN A 1 105 ? -26.549 5.724 12.076 1.00 85.62 105 GLN A CA 1
ATOM 823 C C . GLN A 1 105 ? -25.708 6.868 11.508 1.00 85.62 105 GLN A C 1
ATOM 825 O O . GLN A 1 105 ? -25.533 6.951 10.298 1.00 85.62 105 GLN A O 1
ATOM 830 N N . ILE A 1 106 ? -25.100 7.682 12.377 1.00 86.94 106 ILE A N 1
ATOM 831 C CA . ILE A 1 106 ? -24.269 8.816 11.951 1.00 86.94 106 ILE A CA 1
ATOM 832 C C . ILE A 1 106 ? -23.057 8.345 11.133 1.00 86.94 106 ILE A C 1
ATOM 834 O O . ILE A 1 106 ? -22.691 8.989 10.152 1.00 86.94 106 ILE A O 1
ATOM 838 N N . ILE A 1 107 ? -22.410 7.243 11.521 1.00 87.31 107 ILE A N 1
ATOM 839 C CA . ILE A 1 107 ? -21.271 6.691 10.771 1.00 87.31 107 ILE A CA 1
ATOM 840 C C . ILE A 1 107 ? -21.736 6.122 9.433 1.00 87.31 107 ILE A C 1
ATOM 842 O O . ILE A 1 107 ? -21.073 6.336 8.421 1.00 87.31 107 ILE A O 1
ATOM 846 N N . LEU A 1 108 ? -22.862 5.407 9.415 1.00 87.38 108 LEU A N 1
ATOM 847 C CA . LEU A 1 108 ? -23.398 4.818 8.193 1.00 87.38 108 LEU A CA 1
ATOM 848 C C . LEU A 1 108 ? -23.765 5.898 7.170 1.00 87.38 108 LEU A C 1
ATOM 850 O O . LEU A 1 108 ? -23.419 5.738 6.000 1.00 87.38 108 LEU A O 1
ATOM 854 N N . ASP A 1 109 ? -24.367 7.000 7.620 1.00 86.19 109 ASP A N 1
ATOM 855 C CA . ASP A 1 109 ? -24.684 8.161 6.785 1.00 86.19 109 ASP A CA 1
ATOM 856 C C . ASP A 1 109 ? -23.402 8.797 6.216 1.00 86.19 109 ASP A C 1
ATOM 858 O O . ASP A 1 109 ? -23.279 8.941 5.000 1.00 86.19 109 ASP A O 1
ATOM 862 N N . HIS A 1 110 ? -22.383 9.054 7.049 1.00 84.62 110 HIS A N 1
ATOM 863 C CA . HIS A 1 110 ? -21.095 9.589 6.573 1.00 84.62 110 HIS A CA 1
ATOM 864 C C . HIS A 1 110 ? -20.387 8.662 5.570 1.00 84.62 110 HIS A C 1
ATOM 866 O O . HIS A 1 110 ? -19.777 9.140 4.616 1.00 84.62 110 HIS A O 1
ATOM 872 N N . LEU A 1 111 ? -20.467 7.339 5.753 1.00 84.50 111 LEU A N 1
ATOM 873 C CA . LEU A 1 111 ? -19.887 6.367 4.818 1.00 84.50 111 LEU A CA 1
ATOM 874 C C . LEU A 1 111 ? -20.640 6.305 3.478 1.00 84.50 111 LEU A C 1
ATOM 876 O O . LEU A 1 111 ? -20.044 5.930 2.467 1.00 84.50 111 LEU A O 1
ATOM 880 N N . HIS A 1 112 ? -21.934 6.641 3.458 1.00 82.38 112 HIS A N 1
ATOM 881 C CA . HIS A 1 112 ? -22.728 6.725 2.226 1.00 82.38 112 HIS A CA 1
ATOM 882 C C . HIS A 1 112 ? -22.535 8.060 1.499 1.00 82.38 112 HIS A C 1
ATOM 884 O O . HIS A 1 112 ? -22.568 8.078 0.269 1.00 82.38 112 HIS A O 1
ATOM 890 N N . ASP A 1 113 ? -22.293 9.145 2.237 1.00 78.94 113 ASP A N 1
ATOM 891 C CA . ASP A 1 113 ? -21.981 10.466 1.677 1.00 78.94 113 ASP A CA 1
ATOM 892 C C . ASP A 1 113 ? -20.583 10.526 1.035 1.00 78.94 113 ASP A C 1
ATOM 894 O O . ASP A 1 113 ? -20.309 11.395 0.202 1.00 78.94 113 ASP A O 1
ATOM 898 N N . GLY A 1 114 ? -19.692 9.593 1.386 1.00 71.06 114 GLY A N 1
ATOM 899 C CA . GLY A 1 114 ? -18.371 9.470 0.778 1.00 71.06 114 GLY A CA 1
ATOM 900 C C . GLY A 1 114 ? -18.443 9.253 -0.740 1.00 71.06 114 GLY A C 1
ATOM 901 O O . GLY A 1 114 ? -19.113 8.345 -1.231 1.00 71.06 114 GLY A O 1
ATOM 902 N N . GLU A 1 115 ? -17.714 10.070 -1.507 1.00 68.06 115 GLU A N 1
ATOM 903 C CA . GLU A 1 115 ? -17.727 10.024 -2.974 1.00 68.06 115 GLU A CA 1
ATOM 904 C C . GLU A 1 115 ? -17.039 8.745 -3.502 1.00 68.06 115 GLU A C 1
ATOM 906 O O . GLU A 1 115 ? -15.834 8.715 -3.767 1.00 68.06 115 GLU A O 1
ATOM 911 N N . VAL A 1 116 ? -17.809 7.666 -3.673 1.00 70.94 116 VAL A N 1
ATOM 912 C CA . VAL A 1 116 ? -17.355 6.441 -4.347 1.00 70.94 116 VAL A CA 1
ATOM 913 C C . VAL A 1 116 ? -17.556 6.588 -5.852 1.00 70.94 116 VAL A C 1
ATOM 915 O O . VAL A 1 116 ? -18.665 6.805 -6.341 1.00 70.94 116 VAL A O 1
ATOM 918 N N . LYS A 1 117 ? -16.476 6.446 -6.622 1.00 66.25 117 LYS A N 1
ATOM 919 C CA . LYS A 1 117 ? -16.551 6.559 -8.081 1.00 66.25 117 LYS A CA 1
ATOM 920 C C . LYS A 1 117 ? -17.041 5.265 -8.718 1.00 66.25 117 LYS A C 1
ATOM 922 O O . LYS A 1 117 ? -16.534 4.181 -8.435 1.00 66.25 117 LYS A O 1
ATOM 927 N N . SER A 1 118 ? -17.990 5.403 -9.644 1.00 63.16 118 SER A N 1
ATOM 928 C CA . SER A 1 118 ? -18.406 4.307 -10.523 1.00 63.16 118 SER A CA 1
ATOM 929 C C . SER A 1 118 ? -17.195 3.734 -11.270 1.00 63.16 118 SER A C 1
ATOM 931 O O . SER A 1 118 ? -16.317 4.509 -11.654 1.00 63.16 118 SER A O 1
ATOM 933 N N . PRO A 1 119 ? -17.132 2.414 -11.518 1.00 70.69 119 PRO A N 1
ATOM 934 C CA . PRO A 1 119 ? -18.128 1.361 -11.254 1.00 70.69 119 PRO A CA 1
ATOM 935 C C . PRO A 1 119 ? -18.214 0.790 -9.826 1.00 70.69 119 PRO A C 1
ATOM 937 O O . PRO A 1 119 ? -18.974 -0.160 -9.606 1.00 70.69 119 PRO A O 1
ATOM 940 N N . LEU A 1 120 ? -17.433 1.295 -8.872 1.00 79.25 120 LEU A N 1
ATOM 941 C CA . LEU A 1 120 ? -17.392 0.750 -7.517 1.00 79.25 120 LEU A CA 1
ATOM 942 C C . LEU A 1 120 ? -18.687 1.086 -6.764 1.00 79.25 120 LEU A C 1
ATOM 944 O O . LEU A 1 120 ? -19.121 2.234 -6.735 1.00 79.25 120 LEU A O 1
ATOM 948 N N . ASN A 1 121 ? -19.305 0.082 -6.149 1.00 82.88 121 ASN A N 1
ATOM 949 C CA . ASN A 1 121 ? -20.462 0.249 -5.278 1.00 82.88 121 ASN A CA 1
ATOM 950 C C . ASN A 1 121 ? -20.189 -0.483 -3.964 1.00 82.88 121 ASN A C 1
ATOM 952 O O . ASN A 1 121 ? -20.154 -1.715 -3.930 1.00 82.88 121 ASN A O 1
ATOM 956 N N . ILE A 1 122 ? -19.971 0.273 -2.893 1.00 85.06 122 ILE A N 1
ATOM 957 C CA . ILE A 1 122 ? -19.698 -0.292 -1.575 1.00 85.06 122 ILE A CA 1
ATOM 958 C C . ILE A 1 122 ? -20.994 -0.286 -0.771 1.00 85.06 122 ILE A C 1
ATOM 960 O O . ILE A 1 122 ? -21.588 0.760 -0.530 1.00 85.06 122 ILE A O 1
ATOM 964 N N . ARG A 1 123 ? -21.437 -1.473 -0.363 1.00 87.19 123 ARG A N 1
ATOM 965 C CA . ARG A 1 123 ? -22.563 -1.660 0.550 1.00 87.19 123 ARG A CA 1
ATOM 966 C C . ARG A 1 123 ? -22.022 -1.801 1.960 1.00 87.19 123 ARG A C 1
ATOM 968 O O . ARG A 1 123 ? -21.317 -2.766 2.256 1.00 87.19 123 ARG A O 1
ATOM 975 N N . TRP A 1 124 ? -22.378 -0.855 2.812 1.00 88.50 124 TRP A N 1
ATOM 976 C CA . TRP A 1 124 ? -21.972 -0.832 4.209 1.00 88.50 124 TRP A CA 1
ATOM 977 C C . TRP A 1 124 ? -23.049 -1.475 5.076 1.00 88.50 124 TRP A C 1
ATOM 979 O O . TRP A 1 124 ? -24.225 -1.133 4.965 1.00 88.50 124 TRP A O 1
ATOM 989 N N . ASN A 1 125 ? -22.650 -2.396 5.947 1.00 88.56 125 ASN A N 1
ATOM 990 C CA . ASN A 1 125 ? -23.508 -2.911 7.004 1.00 88.56 125 ASN A CA 1
ATOM 991 C C . ASN A 1 125 ? -22.765 -2.823 8.333 1.00 88.56 125 ASN A C 1
ATOM 993 O O . ASN A 1 125 ? -21.627 -3.277 8.421 1.00 88.56 125 ASN A O 1
ATOM 997 N N . ILE A 1 126 ? -23.402 -2.259 9.354 1.00 88.19 126 ILE A N 1
ATOM 998 C CA . ILE A 1 126 ? -22.821 -2.141 10.690 1.00 88.19 126 ILE A CA 1
ATOM 999 C C . ILE A 1 126 ? -23.530 -3.134 11.611 1.00 88.19 126 ILE A C 1
ATOM 1001 O O . ILE A 1 126 ? -24.756 -3.151 11.700 1.00 88.19 126 ILE A O 1
ATOM 1005 N N . LEU A 1 127 ? -22.748 -3.981 12.273 1.00 87.06 127 LEU A N 1
ATOM 1006 C CA . LEU A 1 127 ? -23.194 -4.974 13.238 1.00 87.06 127 LEU A CA 1
ATOM 1007 C C . LEU A 1 127 ? -22.707 -4.571 14.626 1.00 87.06 127 LEU A C 1
ATOM 1009 O O . LEU A 1 127 ? -21.509 -4.455 14.876 1.00 87.06 127 LEU A O 1
ATOM 1013 N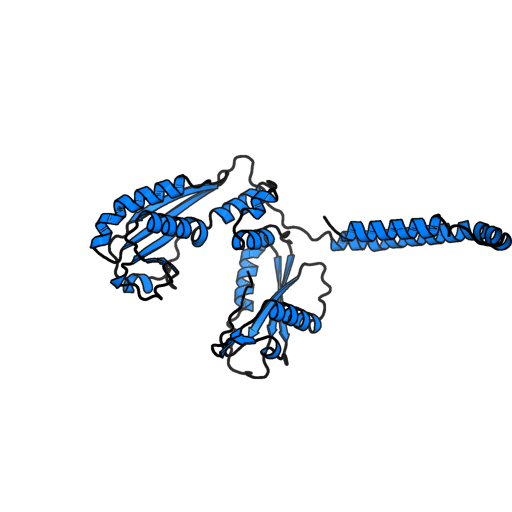 N . ASN A 1 128 ? -23.649 -4.379 15.540 1.00 85.50 128 ASN A N 1
ATOM 1014 C CA . ASN A 1 128 ? -23.351 -4.091 16.933 1.00 85.50 128 ASN A CA 1
ATOM 1015 C C .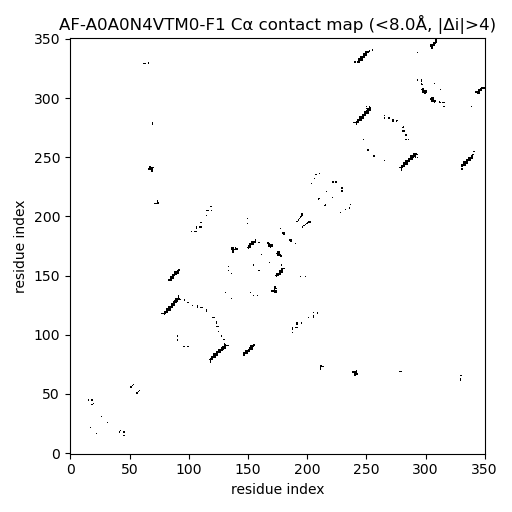 ASN A 1 128 ? -23.134 -5.401 17.707 1.00 85.50 128 ASN A C 1
ATOM 1017 O O . ASN A 1 128 ? -24.056 -6.198 17.874 1.00 85.50 128 ASN A O 1
ATOM 1021 N N . GLU A 1 129 ? -21.910 -5.616 18.183 1.00 84.38 129 GLU A N 1
ATOM 1022 C CA . GLU A 1 129 ? -21.506 -6.760 19.014 1.00 84.38 129 GLU A CA 1
ATOM 1023 C C . GLU A 1 129 ? -21.701 -6.508 20.520 1.00 84.38 129 GLU A C 1
ATOM 1025 O O . GLU A 1 129 ? -21.470 -7.404 21.339 1.00 84.38 129 GLU A O 1
ATOM 1030 N N . GLY A 1 130 ? -22.119 -5.295 20.888 1.00 85.00 130 GLY A N 1
ATOM 1031 C CA . GLY A 1 130 ? -22.430 -4.870 22.244 1.00 85.00 130 GLY A CA 1
ATOM 1032 C C . GLY A 1 130 ? -21.207 -4.747 23.148 1.00 85.00 130 GLY A C 1
ATOM 1033 O O . GLY A 1 130 ? -20.083 -4.464 22.715 1.00 85.00 130 GLY A O 1
ATOM 1034 N N . LEU A 1 131 ? -21.446 -4.945 24.445 1.00 87.00 131 LEU A N 1
ATOM 1035 C CA . LEU A 1 131 ? -20.405 -4.919 25.464 1.00 87.00 131 LEU A CA 1
ATOM 1036 C C . LEU A 1 131 ? -19.459 -6.126 25.350 1.00 87.00 131 LEU A C 1
ATOM 1038 O O . LEU A 1 131 ? -19.866 -7.279 25.522 1.00 87.00 131 LEU A O 1
ATOM 1042 N N . ARG A 1 132 ? -18.163 -5.861 25.173 1.00 85.75 132 ARG A N 1
ATOM 1043 C CA . ARG A 1 132 ? -17.100 -6.877 25.162 1.00 85.75 132 ARG A CA 1
ATOM 1044 C C . ARG A 1 132 ? -15.945 -6.465 26.068 1.00 85.75 132 ARG A C 1
ATOM 1046 O O . ARG A 1 132 ? -15.598 -5.293 26.159 1.00 85.75 132 ARG A O 1
ATOM 1053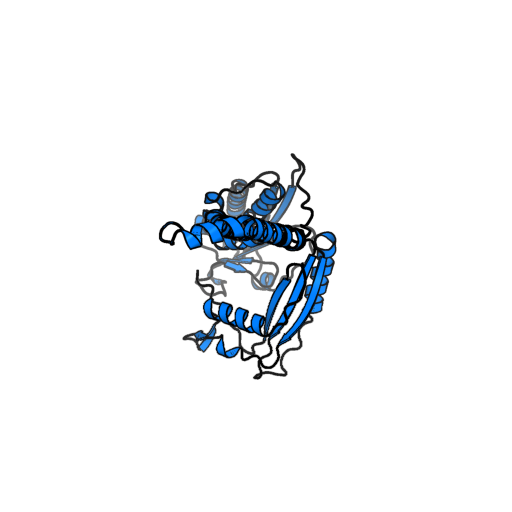 N N . ASP A 1 133 ? -15.330 -7.437 26.736 1.00 86.31 133 ASP A N 1
ATOM 1054 C CA . ASP A 1 133 ? -14.181 -7.165 27.601 1.00 86.31 133 ASP A CA 1
ATOM 1055 C C . ASP A 1 133 ? -12.920 -6.897 26.768 1.00 86.31 133 ASP A C 1
ATOM 1057 O O . ASP A 1 133 ? -12.626 -7.643 25.830 1.00 86.31 133 ASP A O 1
ATOM 1061 N N . LEU A 1 134 ? -12.138 -5.881 27.137 1.00 84.50 134 LEU A N 1
ATOM 1062 C CA . LEU A 1 134 ? -10.952 -5.453 26.388 1.00 84.50 134 LEU A CA 1
ATOM 1063 C C . LEU A 1 134 ? -9.954 -6.605 26.202 1.00 84.50 134 LEU A C 1
ATOM 1065 O O . LEU A 1 134 ? -9.477 -6.848 25.096 1.00 84.50 134 LEU A O 1
ATOM 1069 N N . ARG A 1 135 ? -9.710 -7.385 27.262 1.00 84.12 135 ARG A N 1
ATOM 1070 C CA . ARG A 1 135 ? -8.788 -8.531 27.209 1.00 84.12 135 ARG A CA 1
ATOM 1071 C C . ARG A 1 135 ? -9.260 -9.608 26.241 1.00 84.12 135 ARG A C 1
ATOM 1073 O O . ARG A 1 135 ? -8.434 -10.248 25.597 1.00 84.12 135 ARG A O 1
ATOM 1080 N N . SER A 1 136 ? -10.572 -9.818 26.138 1.00 84.19 136 SER A N 1
ATOM 1081 C CA . SER A 1 136 ? -11.132 -10.796 25.202 1.00 84.19 136 SER A CA 1
ATOM 1082 C C . SER A 1 136 ? -10.924 -10.363 23.750 1.00 84.19 136 SER A C 1
ATOM 1084 O O . SER A 1 136 ? -10.527 -11.185 22.931 1.00 84.19 136 SER A O 1
ATOM 1086 N N . LEU A 1 137 ? -11.085 -9.066 23.465 1.00 84.12 137 LEU A N 1
ATOM 1087 C CA . LEU A 1 137 ? -10.897 -8.480 22.137 1.00 84.12 137 LEU A CA 1
ATOM 1088 C C . LEU A 1 137 ? -9.426 -8.512 21.694 1.00 84.12 137 LEU A C 1
ATOM 1090 O O . LEU A 1 137 ? -9.136 -8.804 20.537 1.00 84.12 137 LEU A O 1
ATOM 1094 N N . GLU A 1 138 ? -8.482 -8.269 22.608 1.00 83.44 138 GLU A N 1
ATOM 1095 C CA . GLU A 1 138 ? -7.039 -8.316 22.313 1.00 83.44 138 GLU A CA 1
ATOM 1096 C C . GLU A 1 138 ? -6.547 -9.717 21.910 1.00 83.44 138 GLU A C 1
ATOM 1098 O O . GLU A 1 138 ? -5.628 -9.844 21.100 1.00 83.44 138 GLU A O 1
ATOM 1103 N N . HIS A 1 139 ? -7.156 -10.769 22.465 1.00 82.44 139 HIS A N 1
ATOM 1104 C CA . HIS A 1 139 ? -6.779 -12.165 22.208 1.00 82.44 139 HIS A CA 1
ATOM 1105 C C . HIS A 1 139 ? -7.590 -12.815 21.083 1.00 82.44 139 HIS A C 1
ATOM 1107 O O . HIS A 1 139 ? -7.346 -13.973 20.731 1.00 82.44 139 HIS A O 1
ATOM 1113 N N . ASP A 1 140 ? -8.541 -12.077 20.520 1.00 81.12 140 ASP A N 1
ATOM 1114 C CA . ASP A 1 140 ? -9.437 -12.556 19.487 1.00 81.12 140 ASP A CA 1
ATOM 1115 C C . ASP A 1 140 ? -8.697 -12.674 18.151 1.00 81.12 140 ASP A C 1
ATOM 1117 O O . ASP A 1 140 ? -8.171 -11.696 17.598 1.00 81.12 140 ASP A O 1
ATOM 1121 N N . ARG A 1 141 ? -8.599 -13.904 17.647 1.00 76.81 141 ARG A N 1
ATOM 1122 C CA . ARG A 1 141 ? -7.810 -14.217 16.454 1.00 76.81 141 ARG A CA 1
ATOM 1123 C C . ARG A 1 141 ? -8.667 -14.141 15.203 1.00 76.81 141 ARG A C 1
ATOM 1125 O O . ARG A 1 141 ? -9.843 -14.489 15.209 1.00 76.81 141 ARG A O 1
ATOM 1132 N N . ILE A 1 142 ? -8.026 -13.744 14.109 1.00 71.25 142 ILE A N 1
ATOM 1133 C CA . ILE A 1 142 ? -8.632 -13.712 12.780 1.00 71.25 142 ILE A CA 1
ATOM 1134 C C . ILE A 1 142 ? -9.030 -15.142 12.394 1.00 71.25 142 ILE A C 1
ATOM 1136 O O . ILE A 1 142 ? -8.177 -16.023 12.258 1.00 71.25 142 ILE A O 1
ATOM 1140 N N . MET A 1 143 ? -10.330 -15.369 12.238 1.00 65.62 143 MET A N 1
ATOM 1141 C CA . MET A 1 143 ? -10.870 -16.558 11.585 1.00 65.62 143 MET A CA 1
ATOM 1142 C C . MET A 1 143 ? -10.940 -16.300 10.081 1.00 65.62 143 MET A C 1
ATOM 1144 O O . MET A 1 143 ? -11.147 -15.165 9.656 1.00 65.62 143 MET A O 1
ATOM 1148 N N . SER A 1 144 ? -10.741 -17.337 9.263 1.00 59.91 144 SER A N 1
ATOM 1149 C CA . SER A 1 144 ? -10.894 -17.204 7.814 1.00 59.91 144 SER A CA 1
ATOM 1150 C C . SER A 1 144 ? -12.371 -16.989 7.488 1.00 59.91 144 SER A C 1
ATOM 1152 O O . SER A 1 144 ? -13.150 -17.941 7.532 1.00 59.91 144 SER A O 1
ATOM 1154 N N . SER A 1 145 ? -12.742 -15.749 7.188 1.00 65.06 145 SER A N 1
ATOM 1155 C CA . SER A 1 145 ? -14.033 -15.412 6.599 1.00 65.06 145 SER A CA 1
ATOM 1156 C C . SER A 1 145 ? -13.863 -15.151 5.105 1.00 65.06 145 SER A C 1
ATOM 1158 O O . SER A 1 145 ? -12.807 -14.699 4.658 1.00 65.06 145 SER A O 1
ATOM 1160 N N . GLU A 1 146 ? -14.897 -15.470 4.331 1.00 67.06 146 GLU A N 1
ATOM 1161 C CA . GLU A 1 146 ? -14.974 -15.120 2.908 1.00 67.06 146 GLU A CA 1
ATOM 1162 C C . GLU A 1 146 ? -15.520 -13.693 2.699 1.00 67.06 146 GLU A C 1
ATOM 1164 O O . GLU A 1 146 ? -15.444 -13.170 1.587 1.00 67.06 146 GLU A O 1
ATOM 1169 N N . SER A 1 147 ? -16.040 -13.042 3.751 1.00 75.19 147 SER A N 1
ATOM 1170 C CA . SER A 1 147 ? -16.514 -11.652 3.723 1.00 75.19 147 SER A CA 1
ATOM 1171 C C . SER A 1 147 ? -15.446 -10.641 4.143 1.00 75.19 147 SER A C 1
ATOM 1173 O O . SER A 1 147 ? -14.577 -10.922 4.967 1.00 75.19 147 SER A O 1
ATOM 1175 N N . LEU A 1 148 ? -15.543 -9.422 3.593 1.00 82.00 148 LEU A N 1
ATOM 1176 C CA . LEU A 1 148 ? -14.731 -8.289 4.031 1.00 82.00 148 LEU A CA 1
ATOM 1177 C C . LEU A 1 148 ? -15.315 -7.725 5.334 1.00 82.00 148 LEU A C 1
ATOM 1179 O O . LEU A 1 148 ? -16.301 -6.983 5.324 1.00 82.00 148 LEU A O 1
ATOM 1183 N N . GLU A 1 149 ? -14.714 -8.118 6.452 1.00 87.81 149 GLU A N 1
ATOM 1184 C CA . GLU A 1 149 ? -15.147 -7.756 7.800 1.00 87.81 149 GLU A CA 1
ATOM 1185 C C . GLU A 1 149 ? -14.149 -6.803 8.461 1.00 87.81 149 GLU A C 1
ATOM 1187 O O . GLU A 1 149 ? -12.937 -7.023 8.444 1.00 87.81 149 GLU A O 1
ATOM 1192 N N . VAL A 1 150 ? -14.671 -5.742 9.067 1.00 89.19 150 VAL A N 1
ATOM 1193 C CA . VAL A 1 150 ? -13.919 -4.687 9.743 1.00 89.19 150 VAL A CA 1
ATOM 1194 C C . VAL A 1 150 ? -14.328 -4.689 11.210 1.00 89.19 150 VAL A C 1
ATOM 1196 O O . VAL A 1 150 ? -15.491 -4.469 11.516 1.00 89.19 150 VAL A O 1
ATOM 1199 N N . TYR A 1 151 ? -13.393 -4.928 12.126 1.00 89.94 151 TYR A N 1
ATOM 1200 C CA . TYR A 1 151 ? -13.686 -5.048 13.558 1.00 89.94 151 TYR A CA 1
ATOM 1201 C C . TYR A 1 151 ? -13.121 -3.860 14.333 1.00 89.94 151 TYR A C 1
ATOM 1203 O O . TYR A 1 151 ? -11.906 -3.649 14.357 1.00 89.94 151 TYR A O 1
ATOM 1211 N N . ILE A 1 152 ? -13.991 -3.097 14.993 1.00 92.06 152 ILE A N 1
ATOM 1212 C CA . ILE A 1 152 ? -13.628 -1.869 15.700 1.00 92.06 152 ILE A CA 1
ATOM 1213 C C . ILE A 1 152 ? -14.221 -1.863 17.110 1.00 92.06 152 ILE A C 1
ATOM 1215 O O . ILE A 1 152 ? -15.421 -2.033 17.308 1.00 92.06 152 ILE A O 1
ATOM 1219 N N . ALA A 1 153 ? -13.369 -1.629 18.103 1.00 90.94 153 ALA A N 1
ATOM 1220 C CA . ALA A 1 153 ? -13.740 -1.534 19.503 1.00 90.94 153 ALA A CA 1
ATOM 1221 C C . ALA A 1 153 ? -13.540 -0.106 20.023 1.00 90.94 153 ALA A C 1
ATOM 1223 O O . ALA A 1 153 ? -12.432 0.433 19.981 1.00 90.94 153 ALA A O 1
ATOM 1224 N N . VAL A 1 154 ? -14.603 0.494 20.555 1.00 90.56 154 VAL A N 1
ATOM 1225 C CA . VAL A 1 154 ? -14.556 1.795 21.228 1.00 90.56 154 VAL A CA 1
ATOM 1226 C C . VAL A 1 154 ? -14.264 1.573 22.711 1.00 90.56 154 VAL A C 1
ATOM 1228 O O . VAL A 1 154 ? -15.046 0.956 23.441 1.00 90.56 154 VAL A O 1
ATOM 1231 N N . VAL A 1 155 ? -13.111 2.068 23.153 1.00 90.00 155 VAL A N 1
ATOM 1232 C CA . VAL A 1 155 ? -12.556 1.815 24.486 1.00 90.00 155 VAL A CA 1
ATOM 1233 C C . VAL A 1 155 ? -12.696 3.058 25.356 1.00 90.00 155 VAL A C 1
ATOM 1235 O O . VAL A 1 155 ? -12.394 4.169 24.917 1.00 90.00 155 VAL A O 1
ATOM 1238 N N . SER A 1 156 ? -13.132 2.892 26.605 1.00 88.44 156 SER A N 1
ATOM 1239 C CA . SER A 1 156 ? -13.203 4.015 27.544 1.00 88.44 156 SER A CA 1
ATOM 1240 C C . SER A 1 156 ? -11.804 4.561 27.889 1.00 88.44 156 SER A C 1
ATOM 1242 O O . SER A 1 156 ? -10.836 3.797 27.925 1.00 88.44 156 SER A O 1
ATOM 1244 N N . PRO A 1 157 ? -11.665 5.862 28.214 1.00 85.69 157 PRO A N 1
ATOM 1245 C CA . PRO A 1 157 ? -10.367 6.439 28.574 1.00 85.69 157 PRO A CA 1
ATOM 1246 C C . PRO A 1 157 ? -9.726 5.766 29.796 1.00 85.69 157 PRO A C 1
ATOM 1248 O O . PRO A 1 157 ? -8.508 5.660 29.871 1.00 85.69 157 PRO A O 1
ATOM 1251 N N . GLU A 1 158 ? -10.546 5.274 30.728 1.00 85.25 158 GLU A N 1
ATOM 1252 C CA . GLU A 1 158 ? -10.111 4.589 31.955 1.00 85.25 158 GLU A CA 1
ATOM 1253 C C . GLU A 1 158 ? -9.453 3.229 31.687 1.00 85.25 158 GLU A C 1
ATOM 1255 O O . GLU A 1 158 ? -8.613 2.781 32.462 1.00 85.25 158 GLU A O 1
ATOM 1260 N N . GLN A 1 159 ? -9.843 2.566 30.597 1.00 83.75 159 GLN A N 1
ATOM 1261 C CA . GLN A 1 159 ? -9.332 1.253 30.199 1.00 83.75 159 GLN A CA 1
ATOM 1262 C C . GLN A 1 159 ? -8.266 1.356 29.098 1.00 83.75 159 GLN A C 1
ATOM 1264 O O . GLN A 1 159 ? -7.773 0.334 28.625 1.00 83.75 159 GLN A O 1
ATOM 1269 N N . TRP A 1 160 ? -7.905 2.573 28.679 1.00 86.56 160 TRP A N 1
ATOM 1270 C CA . TRP A 1 160 ? -6.924 2.798 27.625 1.00 86.56 160 TRP A CA 1
ATOM 1271 C C . TRP A 1 160 ? -5.511 2.498 28.130 1.00 86.56 160 TRP A C 1
ATOM 1273 O O . TRP A 1 160 ? -4.969 3.203 28.978 1.00 86.56 160 TRP A O 1
ATOM 1283 N N . THR A 1 161 ? -4.907 1.436 27.603 1.00 80.31 161 THR A N 1
ATOM 1284 C CA . THR A 1 161 ? -3.568 0.969 27.998 1.00 80.31 161 THR A CA 1
ATOM 1285 C C . THR A 1 161 ? -2.442 1.583 27.168 1.00 80.31 161 THR A C 1
ATOM 1287 O O . THR A 1 161 ? -1.271 1.432 27.517 1.00 80.31 161 THR A O 1
ATOM 1290 N N . GLN A 1 162 ? -2.777 2.267 26.071 1.00 81.88 162 GLN A N 1
ATOM 1291 C CA . GLN A 1 162 ? -1.804 2.843 25.147 1.00 81.88 162 GLN A CA 1
ATOM 1292 C C . GLN A 1 162 ? -1.412 4.265 25.558 1.00 81.88 162 GLN A C 1
ATOM 1294 O O . GLN A 1 162 ? -2.063 4.911 26.381 1.00 81.88 162 GLN A O 1
ATOM 1299 N N . PHE A 1 163 ? -0.319 4.759 24.977 1.00 74.19 163 PHE A N 1
ATOM 1300 C CA . PHE A 1 163 ? 0.167 6.111 25.240 1.00 74.19 163 PHE A CA 1
ATOM 1301 C C . PHE A 1 163 ? -0.931 7.145 24.946 1.00 74.19 163 PHE A C 1
ATOM 1303 O O . PHE A 1 163 ? -1.615 7.048 23.932 1.00 74.19 163 PHE A O 1
ATOM 1310 N N . SER A 1 164 ? -1.098 8.147 25.811 1.00 68.25 164 SER A N 1
ATOM 1311 C CA . SER A 1 164 ? -2.234 9.084 25.758 1.00 68.25 164 SER A CA 1
ATOM 1312 C C . SER A 1 164 ? -2.301 9.942 24.491 1.00 68.25 164 SER A C 1
ATOM 1314 O O . SER A 1 164 ? -3.363 10.463 24.172 1.00 68.25 164 SER A O 1
ATOM 1316 N N . ALA A 1 165 ? -1.191 10.094 23.762 1.00 73.56 165 ALA A N 1
ATOM 1317 C CA . ALA A 1 165 ? -1.183 10.769 22.462 1.00 73.56 165 ALA A CA 1
ATOM 1318 C C . ALA A 1 165 ? -1.707 9.882 21.312 1.00 73.56 165 ALA A C 1
ATOM 1320 O O . ALA A 1 165 ? -1.971 10.380 20.220 1.00 73.56 165 ALA A O 1
ATOM 1321 N N . ILE A 1 166 ? -1.841 8.573 21.541 1.00 79.62 166 ILE A N 1
ATOM 1322 C CA . ILE A 1 166 ? -2.323 7.596 20.568 1.00 79.62 166 ILE A CA 1
ATOM 1323 C C . ILE A 1 166 ? -3.804 7.358 20.846 1.00 79.62 166 ILE A C 1
ATOM 1325 O O . ILE A 1 166 ? -4.158 6.732 21.840 1.00 79.62 166 ILE A O 1
ATOM 1329 N N . ASN A 1 167 ? -4.660 7.830 19.942 1.00 84.69 167 ASN A N 1
ATOM 1330 C CA . ASN A 1 167 ? -6.119 7.684 20.048 1.00 84.69 167 ASN A CA 1
ATOM 1331 C C . ASN A 1 167 ? -6.659 6.488 19.242 1.00 84.69 167 ASN A C 1
ATOM 1333 O O . ASN A 1 167 ? -7.844 6.162 19.325 1.00 84.69 167 ASN A O 1
ATOM 1337 N N . LEU A 1 168 ? -5.797 5.873 18.429 1.00 86.25 168 LEU A N 1
ATOM 1338 C CA . LEU A 1 168 ? -6.097 4.766 17.526 1.00 86.25 168 LEU A CA 1
ATOM 1339 C C . LEU A 1 168 ? -4.989 3.728 17.656 1.00 86.25 168 LEU A C 1
ATOM 1341 O O . LEU A 1 168 ? -3.814 4.054 17.496 1.00 86.25 168 LEU A O 1
ATOM 1345 N N . TYR A 1 169 ? -5.355 2.482 17.923 1.00 85.69 169 TYR A N 1
ATOM 1346 C CA . TYR A 1 169 ? -4.405 1.388 18.035 1.00 85.69 169 TYR A CA 1
ATOM 1347 C C . TYR A 1 169 ? -4.875 0.200 17.203 1.00 85.69 169 TYR A C 1
ATOM 1349 O O . TYR A 1 169 ? -5.927 -0.383 17.460 1.00 85.69 169 TYR A O 1
ATOM 1357 N N . LEU A 1 170 ? -4.083 -0.164 16.198 1.00 85.56 170 LEU A N 1
ATOM 1358 C CA . LEU A 1 170 ? -4.317 -1.367 15.409 1.00 85.56 170 LEU A CA 1
ATOM 1359 C C . LEU A 1 170 ? -3.773 -2.560 16.197 1.00 85.56 170 LEU A C 1
ATOM 1361 O O . LEU A 1 170 ? -2.560 -2.711 16.363 1.00 85.56 170 LEU A O 1
ATOM 1365 N N . GLY A 1 171 ? -4.683 -3.370 16.737 1.00 78.50 171 GLY A N 1
ATOM 1366 C CA . GLY A 1 171 ? -4.328 -4.554 17.503 1.00 78.50 171 GLY A CA 1
ATOM 1367 C C . GLY A 1 171 ? -3.616 -5.600 16.647 1.00 78.50 171 GLY A C 1
ATOM 1368 O O . GLY A 1 171 ? -3.732 -5.629 15.427 1.00 78.50 171 GLY A O 1
ATOM 1369 N N . ARG A 1 172 ? -2.895 -6.514 17.305 1.00 76.25 172 ARG A N 1
ATOM 1370 C CA . ARG A 1 172 ? -2.321 -7.702 16.642 1.00 76.25 172 ARG A CA 1
ATOM 1371 C C . ARG A 1 172 ? -3.381 -8.747 16.269 1.00 76.25 172 ARG A C 1
ATOM 1373 O O . ARG A 1 172 ? -3.103 -9.634 15.467 1.00 76.25 172 ARG A O 1
ATOM 1380 N N . GLY A 1 173 ? -4.538 -8.691 16.930 1.00 78.69 173 GLY A N 1
ATOM 1381 C CA . GLY A 1 173 ? -5.687 -9.558 16.681 1.00 78.69 173 GLY A CA 1
ATOM 1382 C C . GLY A 1 173 ? -6.568 -9.027 15.554 1.00 78.69 173 GLY A C 1
ATOM 1383 O O . GLY A 1 173 ? -6.111 -8.291 14.685 1.00 78.69 173 GLY A O 1
ATOM 1384 N N . ARG A 1 174 ? -7.851 -9.394 15.573 1.00 85.44 174 ARG A N 1
ATOM 1385 C CA . ARG A 1 174 ? -8.808 -8.917 14.560 1.00 85.44 174 ARG A CA 1
ATOM 1386 C C . ARG A 1 174 ? -9.296 -7.480 14.782 1.00 85.44 174 ARG A C 1
ATOM 1388 O O . ARG A 1 174 ? -9.735 -6.852 13.830 1.00 85.44 174 ARG A O 1
ATOM 1395 N N . TRP A 1 175 ? -9.232 -6.972 16.016 1.00 89.31 175 TRP A N 1
ATOM 1396 C CA . TRP A 1 175 ? -9.847 -5.701 16.414 1.00 89.31 175 TRP A CA 1
ATOM 1397 C C . TRP A 1 175 ? -8.893 -4.504 16.324 1.00 89.31 175 TRP A C 1
ATOM 1399 O O . TRP A 1 175 ? -7.761 -4.548 16.813 1.00 89.31 175 TRP A O 1
ATOM 1409 N N . ALA A 1 176 ? -9.398 -3.400 15.776 1.00 90.50 176 ALA A N 1
ATOM 1410 C CA . ALA A 1 176 ? -8.828 -2.068 15.936 1.00 90.50 176 ALA A CA 1
ATOM 1411 C C . ALA A 1 176 ? -9.474 -1.364 17.139 1.00 90.50 176 ALA A C 1
ATOM 1413 O O . ALA A 1 176 ? -10.683 -1.448 17.340 1.00 90.50 176 ALA A O 1
ATOM 1414 N N . PHE A 1 177 ? -8.679 -0.657 17.935 1.00 90.69 177 PHE A N 1
ATOM 1415 C CA . PHE A 1 177 ? -9.129 0.011 19.152 1.00 90.69 177 PHE A CA 1
ATOM 1416 C C . PHE A 1 177 ? -9.132 1.525 18.964 1.00 90.69 177 PHE A C 1
ATOM 1418 O O . PHE A 1 177 ? -8.143 2.112 18.522 1.00 90.69 177 PHE A O 1
ATOM 1425 N N . VAL A 1 178 ? -10.240 2.157 19.339 1.00 91.00 178 VAL A N 1
ATOM 1426 C CA . VAL A 1 178 ? -10.446 3.604 19.245 1.00 91.00 178 VAL A CA 1
ATOM 1427 C C . VAL A 1 178 ? -10.757 4.144 20.626 1.00 91.00 178 VAL A C 1
ATOM 1429 O O . VAL A 1 178 ? -11.678 3.671 21.291 1.00 91.00 178 VAL A O 1
ATOM 1432 N N . GLN A 1 179 ? -9.999 5.143 21.065 1.00 89.56 179 GLN A N 1
ATOM 1433 C CA . GLN A 1 179 ? -10.251 5.775 22.350 1.00 89.56 179 GLN A CA 1
ATOM 1434 C C . GLN A 1 179 ? -11.512 6.643 22.272 1.00 89.56 179 GLN A C 1
ATOM 1436 O O . GLN A 1 179 ? -11.622 7.548 21.437 1.00 89.56 179 GLN A O 1
ATOM 1441 N N . TYR A 1 180 ? -12.452 6.396 23.182 1.00 88.06 180 TYR A N 1
ATOM 1442 C CA . TYR A 1 180 ? -13.650 7.209 23.330 1.00 88.06 180 TYR A CA 1
ATOM 1443 C C . TYR A 1 180 ? -13.294 8.654 23.701 1.00 88.06 180 TYR A C 1
ATOM 1445 O O . TYR A 1 180 ? -12.389 8.917 24.493 1.00 88.06 180 TYR A O 1
ATOM 1453 N N . THR A 1 181 ? -14.025 9.610 23.136 1.00 86.38 181 THR A N 1
ATOM 1454 C CA . THR A 1 181 ? -13.896 11.039 23.437 1.00 86.38 181 THR A CA 1
ATOM 1455 C C . THR A 1 181 ? -15.289 11.621 23.635 1.00 86.38 181 THR A C 1
ATOM 1457 O O . THR A 1 181 ? -16.204 11.273 22.898 1.00 86.38 181 THR A O 1
ATOM 1460 N N . SER A 1 182 ? -15.451 12.516 24.613 1.00 83.12 182 SER A N 1
ATOM 1461 C CA . SER A 1 182 ? -16.749 13.134 24.928 1.00 83.12 182 SER A CA 1
ATOM 1462 C C . SER A 1 182 ? -17.318 13.974 23.777 1.00 83.12 182 SER A C 1
ATOM 1464 O O . SER A 1 182 ? -18.527 14.162 23.676 1.00 83.12 182 SER A O 1
ATOM 1466 N N . GLU A 1 183 ? -16.447 14.490 22.907 1.00 86.81 183 GLU A N 1
ATOM 1467 C CA . GLU A 1 183 ? -16.827 15.169 21.669 1.00 86.81 183 GLU A CA 1
ATOM 1468 C C . GLU A 1 183 ? -17.187 14.142 20.584 1.00 86.81 183 GLU A C 1
ATOM 1470 O O . GLU A 1 183 ? -16.306 13.524 19.978 1.00 86.81 183 GLU A O 1
ATOM 1475 N N . LYS A 1 184 ? -18.491 13.978 20.331 1.00 83.94 184 LYS A N 1
ATOM 1476 C CA . LYS A 1 184 ? -19.025 12.977 19.391 1.00 83.94 184 LYS A CA 1
ATOM 1477 C C . LYS A 1 184 ? -18.557 13.186 17.955 1.00 83.94 184 LYS A C 1
ATOM 1479 O O . LYS A 1 184 ? -18.214 12.212 17.298 1.00 83.94 184 LYS A O 1
ATOM 1484 N N . GLU A 1 185 ? -18.483 14.432 17.492 1.00 86.75 185 GLU A N 1
ATOM 1485 C CA . GLU A 1 185 ? -18.025 14.762 16.133 1.00 86.75 185 GLU A CA 1
ATOM 1486 C C . GLU A 1 185 ? -16.600 14.254 15.885 1.00 86.75 185 GLU A C 1
ATOM 1488 O O . GLU A 1 185 ? -16.364 13.519 14.931 1.00 86.75 185 GLU A O 1
ATOM 1493 N N . LYS A 1 186 ? -15.671 14.512 16.816 1.00 87.94 186 LYS A N 1
ATOM 1494 C CA . LYS A 1 186 ? -14.290 14.008 16.724 1.00 87.94 186 LYS A CA 1
ATOM 1495 C C . LYS A 1 186 ? -14.212 12.484 16.743 1.00 87.94 186 LYS A C 1
ATOM 1497 O O . LYS A 1 186 ? -13.324 11.911 16.118 1.00 87.94 186 LYS A O 1
ATOM 1502 N N . LEU A 1 187 ? -15.086 11.814 17.495 1.00 88.06 187 LEU A N 1
ATOM 1503 C CA . LEU A 1 187 ? -15.133 10.351 17.520 1.00 88.06 187 LEU A CA 1
ATOM 1504 C C . LEU A 1 187 ? -15.636 9.793 16.182 1.00 88.06 187 LEU A C 1
ATOM 1506 O O . LEU A 1 187 ? -15.045 8.847 15.664 1.00 88.06 187 LEU A O 1
ATOM 1510 N N . VAL A 1 188 ? -16.682 10.399 15.616 1.00 89.25 188 VAL A N 1
ATOM 1511 C CA . VAL A 1 188 ? -17.238 10.036 14.307 1.00 89.25 188 VAL A CA 1
ATOM 1512 C C . VAL A 1 188 ? -16.208 10.248 13.203 1.00 89.25 188 VAL A C 1
ATOM 1514 O O . VAL A 1 188 ? -15.968 9.319 12.440 1.00 89.25 188 VAL A O 1
ATOM 1517 N N . GLU A 1 189 ? -15.537 11.404 13.156 1.00 88.94 189 GLU A N 1
ATOM 1518 C CA . GLU A 1 189 ? -14.469 11.669 12.182 1.00 88.94 189 GLU A CA 1
ATOM 1519 C C . GLU A 1 189 ? -13.353 10.624 12.274 1.00 88.94 189 GLU A C 1
ATOM 1521 O O . GLU A 1 189 ? -12.946 10.059 11.264 1.00 88.94 189 GLU A O 1
ATOM 1526 N N . ARG A 1 190 ? -12.896 10.292 13.490 1.00 88.94 190 ARG A N 1
ATOM 1527 C CA . ARG A 1 190 ? -11.855 9.269 13.689 1.00 88.94 190 ARG A CA 1
ATOM 1528 C C . ARG A 1 190 ? -12.291 7.889 13.213 1.00 88.94 190 ARG A C 1
ATOM 1530 O O . ARG A 1 190 ? -11.492 7.188 12.598 1.00 88.94 190 ARG A O 1
ATOM 1537 N N . LEU A 1 191 ? -13.524 7.487 13.520 1.00 89.62 191 LEU A N 1
ATOM 1538 C CA . LEU A 1 191 ? -14.069 6.199 13.089 1.00 89.62 191 LEU A CA 1
ATOM 1539 C C . LEU A 1 191 ? -14.236 6.157 11.571 1.00 89.62 191 LEU A C 1
ATOM 1541 O O . LEU A 1 191 ? -13.842 5.174 10.949 1.00 89.62 191 LEU A O 1
ATOM 1545 N N . HIS A 1 192 ? -14.736 7.241 10.978 1.00 89.50 192 HIS A N 1
ATOM 1546 C CA . HIS A 1 192 ? -14.841 7.390 9.535 1.00 89.50 192 HIS A CA 1
ATOM 1547 C C . HIS A 1 192 ? -13.465 7.277 8.870 1.00 89.50 192 HIS A C 1
ATOM 1549 O O . HIS A 1 192 ? -13.286 6.416 8.017 1.00 89.50 192 HIS A O 1
ATOM 1555 N N . THR A 1 193 ? -12.468 8.060 9.292 1.00 87.75 193 THR A N 1
ATOM 1556 C CA . THR A 1 193 ? -11.104 7.997 8.741 1.00 87.75 193 THR A CA 1
ATOM 1557 C C . THR A 1 193 ? -10.487 6.606 8.902 1.00 87.75 193 THR A C 1
ATOM 1559 O O . THR A 1 193 ? -9.896 6.085 7.957 1.00 87.75 193 THR A O 1
ATOM 1562 N N . LEU A 1 194 ? -10.659 5.960 10.061 1.00 89.00 194 LEU A N 1
ATOM 1563 C CA . LEU A 1 194 ? -10.168 4.599 10.288 1.00 89.00 194 LEU A CA 1
ATOM 1564 C C . LEU A 1 194 ? -10.792 3.601 9.301 1.00 89.00 194 LEU A C 1
ATOM 1566 O O . LEU A 1 194 ? -10.069 2.826 8.680 1.00 89.00 194 LEU A O 1
ATOM 1570 N N . ILE A 1 195 ? -12.116 3.615 9.136 1.00 89.81 195 ILE A N 1
ATOM 1571 C CA . ILE A 1 195 ? -12.819 2.684 8.242 1.00 89.81 195 ILE A CA 1
ATOM 1572 C C . ILE A 1 195 ? -12.482 2.992 6.779 1.00 89.81 195 ILE A C 1
ATOM 1574 O O . ILE A 1 195 ? -12.082 2.099 6.032 1.00 89.81 195 ILE A O 1
ATOM 1578 N N . TRP A 1 196 ? -12.634 4.255 6.385 1.00 86.88 196 TRP A N 1
ATOM 1579 C CA . TRP A 1 196 ? -12.579 4.711 5.001 1.00 86.88 196 TRP A CA 1
ATOM 1580 C C . TRP A 1 196 ? -11.163 4.727 4.428 1.00 86.88 196 TRP A C 1
ATOM 1582 O O . TRP A 1 196 ? -10.950 4.230 3.324 1.00 86.88 196 TRP A O 1
ATOM 1592 N N . GLU A 1 197 ? -10.192 5.279 5.161 1.00 82.25 197 GLU A N 1
ATOM 1593 C CA . GLU A 1 197 ? -8.823 5.468 4.663 1.00 82.25 197 GLU A CA 1
ATOM 1594 C C . GLU A 1 197 ? -7.888 4.324 5.054 1.00 82.25 197 GLU A C 1
ATOM 1596 O O . GLU A 1 197 ? -7.023 3.956 4.267 1.00 82.25 197 GLU A O 1
ATOM 1601 N N . VAL A 1 198 ? -8.042 3.751 6.252 1.00 82.62 198 VAL A N 1
ATOM 1602 C CA . VAL A 1 198 ? -7.058 2.792 6.784 1.00 82.62 198 VAL A CA 1
ATOM 1603 C C . VAL A 1 198 ? -7.487 1.343 6.574 1.00 82.62 198 VAL A C 1
ATOM 1605 O O . VAL A 1 198 ? -6.690 0.538 6.098 1.00 82.62 198 VAL A O 1
ATOM 1608 N N . MET A 1 199 ? -8.716 0.980 6.954 1.00 84.69 199 MET A N 1
ATOM 1609 C CA . MET A 1 199 ? -9.142 -0.425 6.951 1.00 84.69 199 MET A CA 1
ATOM 1610 C C . MET A 1 199 ? -9.643 -0.888 5.582 1.00 84.69 199 MET A C 1
ATOM 1612 O O . MET A 1 199 ? -9.253 -1.963 5.132 1.00 84.69 199 MET A O 1
ATOM 1616 N N . VAL A 1 200 ? -10.483 -0.093 4.914 1.00 85.25 200 VAL A N 1
ATOM 1617 C CA . VAL A 1 200 ? -10.993 -0.411 3.567 1.00 85.25 200 VAL A CA 1
ATOM 1618 C C . VAL A 1 200 ? -10.175 0.269 2.470 1.00 85.25 200 VAL A C 1
ATOM 1620 O O . VAL A 1 200 ? -10.039 -0.294 1.386 1.00 85.25 200 VAL A O 1
ATOM 1623 N N . ASP A 1 201 ? -9.618 1.449 2.755 1.00 84.00 201 ASP A N 1
ATOM 1624 C CA . ASP A 1 201 ? -8.828 2.250 1.812 1.00 84.00 201 ASP A CA 1
ATOM 1625 C C . ASP A 1 201 ? -9.592 2.512 0.496 1.00 84.00 201 ASP A C 1
ATOM 1627 O O . ASP A 1 201 ? -9.171 2.192 -0.623 1.00 84.00 201 ASP A O 1
ATOM 1631 N N . VAL A 1 202 ? -10.788 3.090 0.642 1.00 83.81 202 VAL A N 1
ATOM 1632 C CA . VAL A 1 202 ? -11.682 3.438 -0.473 1.00 83.81 202 VAL A CA 1
ATOM 1633 C C . VAL A 1 202 ? -11.020 4.376 -1.495 1.00 83.81 202 VAL A C 1
ATOM 1635 O O . VAL A 1 202 ? -11.232 4.169 -2.699 1.00 83.81 202 VAL A O 1
ATOM 1638 N N . PRO A 1 203 ? -10.199 5.375 -1.099 1.00 78.69 203 PRO A N 1
ATOM 1639 C CA . PRO A 1 203 ? -9.457 6.192 -2.056 1.00 78.69 203 PRO A CA 1
ATOM 1640 C C . PRO A 1 203 ? -8.533 5.359 -2.952 1.00 78.69 203 PRO A C 1
ATOM 1642 O O . PRO A 1 203 ? -8.501 5.584 -4.166 1.00 78.69 203 PRO A O 1
ATOM 1645 N N . HIS A 1 204 ? -7.827 4.369 -2.397 1.00 77.69 204 HIS A N 1
ATOM 1646 C CA . HIS A 1 204 ? -6.972 3.480 -3.180 1.00 77.69 204 HIS A CA 1
ATOM 1647 C C . HIS A 1 204 ? -7.776 2.552 -4.093 1.00 77.69 204 HIS A C 1
ATOM 1649 O O . HIS A 1 204 ? -7.455 2.450 -5.277 1.00 77.69 204 HIS A O 1
ATOM 1655 N N . LEU A 1 205 ? -8.864 1.944 -3.603 1.00 80.31 205 LEU A N 1
ATOM 1656 C CA . LEU A 1 205 ? -9.767 1.153 -4.452 1.00 80.31 205 LEU A CA 1
ATOM 1657 C C . LEU A 1 205 ? -10.285 1.983 -5.634 1.00 80.31 205 LEU A C 1
ATOM 1659 O O . LEU A 1 205 ? -10.278 1.528 -6.778 1.00 80.31 205 LEU A O 1
ATOM 1663 N N . SER A 1 206 ? -10.655 3.237 -5.378 1.00 78.62 206 SER A N 1
ATOM 1664 C CA . SER A 1 206 ? -11.093 4.174 -6.413 1.00 78.62 206 SER A CA 1
ATOM 1665 C C . SER A 1 206 ? -9.976 4.507 -7.409 1.00 78.62 206 SER A C 1
ATOM 1667 O O . SER A 1 206 ? -10.240 4.659 -8.602 1.00 78.62 206 SER A O 1
ATOM 1669 N N . ALA A 1 207 ? -8.724 4.613 -6.957 1.00 75.19 207 ALA A N 1
ATOM 1670 C CA . ALA A 1 207 ? -7.572 4.837 -7.829 1.00 75.19 207 ALA A CA 1
ATOM 1671 C C . ALA A 1 207 ? -7.280 3.625 -8.731 1.00 75.19 207 ALA A C 1
ATOM 1673 O O . ALA A 1 207 ? -7.043 3.811 -9.927 1.00 75.19 207 ALA A O 1
ATOM 1674 N N . ILE A 1 208 ? -7.360 2.401 -8.193 1.00 75.75 208 ILE A N 1
ATOM 1675 C CA . ILE A 1 208 ? -7.229 1.156 -8.970 1.00 75.75 208 ILE A CA 1
ATOM 1676 C C . ILE A 1 208 ? -8.298 1.113 -10.062 1.00 75.75 208 ILE A C 1
ATOM 1678 O O . ILE A 1 208 ? -7.983 0.923 -11.235 1.00 75.75 208 ILE A O 1
ATOM 1682 N N . VAL A 1 209 ? -9.554 1.367 -9.691 1.00 76.69 209 VAL A N 1
ATOM 1683 C CA . VAL A 1 209 ? -10.677 1.360 -10.632 1.00 76.69 209 VAL A CA 1
ATOM 1684 C C . VAL A 1 209 ? -10.485 2.402 -11.740 1.00 76.69 209 VAL A C 1
ATOM 1686 O O . VAL A 1 209 ? -10.618 2.065 -12.913 1.00 76.69 209 VAL A O 1
ATOM 1689 N N . LYS A 1 210 ? -10.095 3.644 -11.415 1.00 73.75 210 LYS A N 1
ATOM 1690 C CA . LYS A 1 210 ? -9.790 4.674 -12.431 1.00 73.75 210 LYS A CA 1
ATOM 1691 C C . LYS A 1 210 ? -8.677 4.256 -13.383 1.00 73.75 210 LYS A C 1
ATOM 1693 O O . LYS A 1 210 ? -8.774 4.493 -14.587 1.00 73.75 210 LYS A O 1
ATOM 1698 N N . ARG A 1 211 ? -7.608 3.663 -12.843 1.00 71.38 211 ARG A N 1
ATOM 1699 C CA . ARG A 1 211 ? -6.475 3.174 -13.635 1.00 71.38 211 ARG A CA 1
ATOM 1700 C C . ARG A 1 211 ? -6.946 2.123 -14.635 1.00 71.38 211 ARG A C 1
ATOM 1702 O O . ARG A 1 211 ? -6.611 2.219 -15.815 1.00 71.38 211 ARG A O 1
ATOM 1709 N N . ASP A 1 212 ? -7.742 1.165 -14.179 1.00 71.25 212 ASP A N 1
ATOM 1710 C CA . ASP A 1 212 ? -8.236 0.066 -15.010 1.00 71.25 212 ASP A CA 1
ATOM 1711 C C . ASP A 1 212 ? -9.285 0.550 -16.034 1.00 71.25 212 ASP A C 1
ATOM 1713 O O . ASP A 1 212 ? -9.340 0.039 -17.153 1.00 71.25 212 ASP A O 1
ATOM 1717 N N . MET A 1 213 ? -10.032 1.615 -15.715 1.00 72.00 213 MET A N 1
ATOM 1718 C CA . MET A 1 213 ? -10.900 2.357 -16.647 1.00 72.00 213 MET A CA 1
ATOM 1719 C C . MET A 1 213 ? -10.127 3.268 -17.623 1.00 72.00 213 MET A C 1
ATOM 1721 O O . MET A 1 213 ? -10.720 3.856 -18.524 1.00 72.00 213 MET A O 1
ATOM 1725 N N . ARG A 1 214 ? -8.798 3.391 -17.477 1.00 71.75 214 ARG A N 1
ATOM 1726 C CA . ARG A 1 214 ? -7.920 4.293 -18.251 1.00 71.75 214 ARG A CA 1
ATOM 1727 C C . ARG A 1 214 ? -8.316 5.770 -18.183 1.00 71.75 214 ARG A C 1
ATOM 1729 O O . ARG A 1 214 ? -7.968 6.548 -19.076 1.00 71.75 214 ARG A O 1
ATOM 1736 N N . GLU A 1 215 ? -8.989 6.180 -17.114 1.00 70.62 215 GLU A N 1
ATOM 1737 C CA . GLU A 1 215 ? -9.263 7.591 -16.872 1.00 70.62 215 GLU A CA 1
ATOM 1738 C C . GLU A 1 215 ? -7.968 8.296 -16.471 1.00 70.62 215 GLU A C 1
ATOM 1740 O O . GLU A 1 215 ? -7.295 7.933 -15.502 1.00 70.62 215 GLU A O 1
ATOM 1745 N N . ARG A 1 216 ? -7.593 9.325 -17.234 1.00 66.94 216 ARG A N 1
ATOM 1746 C CA . ARG A 1 216 ? -6.410 10.120 -16.918 1.00 66.94 216 ARG A CA 1
ATOM 1747 C C . ARG A 1 216 ? -6.680 10.922 -15.648 1.00 66.94 216 ARG A C 1
ATOM 1749 O O . ARG A 1 216 ? -7.604 11.727 -15.611 1.00 66.94 216 ARG A O 1
ATOM 1756 N N . MET A 1 217 ? -5.848 10.728 -14.627 1.00 69.88 217 MET A N 1
ATOM 1757 C CA . MET A 1 217 ? -5.842 11.624 -13.475 1.00 69.88 217 MET A CA 1
ATOM 1758 C C . MET A 1 217 ? -5.098 12.904 -13.812 1.00 69.88 217 MET A C 1
ATOM 1760 O O . MET A 1 217 ? -3.989 12.888 -14.353 1.00 69.88 217 MET A O 1
ATOM 1764 N N . GLU A 1 218 ? -5.735 14.014 -13.480 1.00 78.44 218 GLU A N 1
ATOM 1765 C CA . GLU A 1 218 ? -5.180 15.331 -13.713 1.00 78.44 218 GLU A CA 1
ATOM 1766 C C . GLU A 1 218 ? -4.167 15.693 -12.615 1.00 78.44 218 GLU A C 1
ATOM 1768 O O . GLU A 1 218 ? -4.347 15.297 -11.459 1.00 78.44 218 GLU A O 1
ATOM 1773 N N . PRO A 1 219 ? -3.102 16.459 -12.918 1.00 77.94 219 PRO A N 1
ATOM 1774 C CA . PRO A 1 219 ? -2.033 16.734 -11.956 1.00 77.94 219 PRO A CA 1
ATOM 1775 C C . PRO A 1 219 ? -2.517 17.358 -10.640 1.00 77.94 219 PRO A C 1
ATOM 1777 O O . PRO A 1 219 ? -1.992 17.033 -9.578 1.00 77.94 219 PRO A O 1
ATOM 1780 N N . TRP A 1 220 ? -3.548 18.209 -10.685 1.00 75.25 220 TRP A N 1
ATOM 1781 C CA . TRP A 1 220 ? -4.126 18.808 -9.477 1.00 75.25 220 TRP A CA 1
ATOM 1782 C C . TRP A 1 220 ? -4.874 17.791 -8.611 1.00 75.25 220 TRP A C 1
ATOM 1784 O O . TRP A 1 220 ? -4.893 17.931 -7.394 1.00 75.25 220 TRP A O 1
ATOM 1794 N N . GLN A 1 221 ? -5.461 16.752 -9.215 1.00 75.00 221 GLN A N 1
ATOM 1795 C CA . GLN A 1 221 ?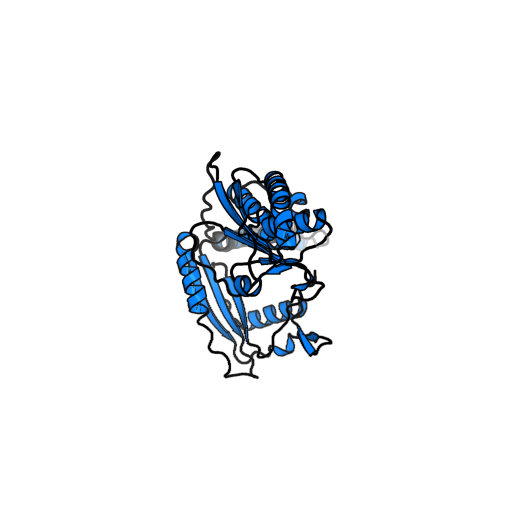 -6.112 15.674 -8.470 1.00 75.00 221 GLN A CA 1
ATOM 1796 C C . GLN A 1 221 ? -5.073 14.848 -7.720 1.00 75.00 221 GLN A C 1
ATOM 1798 O O . GLN A 1 221 ? -5.326 14.455 -6.591 1.00 75.00 221 GLN A O 1
ATOM 1803 N N . ILE A 1 222 ? -3.903 14.628 -8.327 1.00 73.62 222 ILE A N 1
ATOM 1804 C CA . ILE A 1 222 ? -2.780 13.931 -7.692 1.00 73.62 222 ILE A CA 1
ATOM 1805 C C . ILE A 1 222 ? -2.220 14.775 -6.543 1.00 73.62 222 ILE A C 1
ATOM 1807 O O . ILE A 1 222 ? -2.025 14.258 -5.450 1.00 73.62 222 ILE A O 1
ATOM 1811 N N . ALA A 1 223 ? -2.023 16.077 -6.762 1.00 75.31 223 ALA A N 1
ATOM 1812 C CA . ALA A 1 223 ? -1.516 16.989 -5.736 1.00 75.31 223 ALA A CA 1
ATOM 1813 C C . ALA A 1 223 ? -2.465 17.149 -4.533 1.00 75.31 223 ALA A C 1
ATOM 1815 O O . ALA A 1 223 ? -2.004 17.440 -3.434 1.00 75.31 223 ALA A O 1
ATOM 1816 N N . ALA A 1 224 ? -3.773 16.957 -4.733 1.00 75.94 224 ALA A N 1
ATOM 1817 C CA . ALA A 1 224 ? -4.772 16.997 -3.667 1.00 75.94 224 ALA A CA 1
ATOM 1818 C C . ALA A 1 224 ? -4.813 15.717 -2.808 1.00 75.94 224 ALA A C 1
ATOM 1820 O O . ALA A 1 224 ? -5.419 15.726 -1.738 1.00 75.94 224 ALA A O 1
ATOM 1821 N N . LEU A 1 225 ? -4.194 14.617 -3.255 1.00 73.50 225 LEU A N 1
ATOM 1822 C CA . LEU A 1 225 ? -4.083 13.395 -2.456 1.00 73.50 225 LEU A CA 1
ATOM 1823 C C . LEU A 1 225 ? -3.108 13.604 -1.290 1.00 73.50 225 LEU A C 1
ATOM 1825 O O . LEU A 1 225 ? -2.152 14.372 -1.397 1.00 73.50 225 LEU A O 1
ATOM 1829 N N . SER A 1 226 ? -3.299 12.869 -0.195 1.00 72.88 226 SER A N 1
ATOM 1830 C CA . SER A 1 226 ? -2.322 12.823 0.898 1.00 72.88 226 SER A CA 1
ATOM 1831 C C . SER A 1 226 ? -0.961 12.293 0.403 1.00 72.88 226 SER A C 1
ATOM 1833 O O . SER A 1 226 ? -0.919 11.504 -0.547 1.00 72.88 226 SER A O 1
ATOM 1835 N N . PRO A 1 227 ? 0.170 12.666 1.034 1.00 73.19 227 PRO A N 1
ATOM 1836 C CA . PRO A 1 227 ? 1.497 12.206 0.609 1.00 73.19 227 PRO A CA 1
ATOM 1837 C C . PRO A 1 227 ? 1.631 10.677 0.525 1.00 73.19 227 PRO A C 1
ATOM 1839 O O . PRO A 1 227 ? 2.279 10.161 -0.385 1.00 73.19 227 PRO A O 1
ATOM 1842 N N . SER A 1 228 ? 0.975 9.938 1.426 1.00 70.56 228 SER A N 1
ATOM 1843 C CA . SER A 1 228 ? 0.927 8.471 1.397 1.00 70.56 228 SER A CA 1
ATOM 1844 C C . SER A 1 228 ? 0.231 7.949 0.137 1.00 70.56 228 SER A C 1
ATOM 1846 O O . SER A 1 228 ? 0.766 7.078 -0.552 1.00 70.56 228 SER A O 1
ATOM 1848 N N . HIS A 1 229 ? -0.922 8.522 -0.217 1.00 71.62 229 HIS A N 1
ATOM 1849 C CA . HIS A 1 229 ? -1.655 8.176 -1.433 1.00 71.62 229 HIS A CA 1
ATOM 1850 C C . HIS A 1 229 ? -0.903 8.594 -2.701 1.00 71.62 229 HIS A C 1
ATOM 1852 O O . HIS A 1 229 ? -0.928 7.855 -3.681 1.00 71.62 229 HIS A O 1
ATOM 1858 N N . GLN A 1 230 ? -0.177 9.716 -2.686 1.00 74.38 230 GLN A N 1
ATOM 1859 C CA . GLN A 1 230 ? 0.683 10.123 -3.803 1.00 74.38 230 GLN A CA 1
ATOM 1860 C C . GLN A 1 230 ? 1.818 9.119 -4.038 1.00 74.38 230 GLN A C 1
ATOM 1862 O O . GLN A 1 230 ? 1.973 8.630 -5.158 1.00 74.38 230 GLN A O 1
ATOM 1867 N N . LYS A 1 231 ? 2.578 8.764 -2.987 1.00 74.38 231 LYS A N 1
ATOM 1868 C CA . LYS A 1 231 ? 3.654 7.758 -3.068 1.00 74.38 231 LYS A CA 1
ATOM 1869 C C . LYS A 1 231 ? 3.108 6.425 -3.594 1.00 74.38 231 LYS A C 1
ATOM 1871 O O . LYS A 1 231 ? 3.702 5.822 -4.483 1.00 74.38 231 LYS A O 1
ATOM 1876 N N . ARG A 1 232 ? 1.955 5.982 -3.088 1.00 69.75 232 ARG A N 1
ATOM 1877 C CA . ARG A 1 232 ? 1.315 4.725 -3.503 1.00 69.75 232 ARG A CA 1
ATOM 1878 C C . ARG A 1 232 ? 0.817 4.757 -4.945 1.00 69.75 232 ARG A C 1
ATOM 1880 O O . ARG A 1 232 ? 1.063 3.813 -5.686 1.00 69.75 232 ARG A O 1
ATOM 1887 N N . LEU A 1 233 ? 0.217 5.865 -5.378 1.00 71.69 233 LEU A N 1
ATOM 1888 C CA . LEU A 1 233 ? -0.223 6.037 -6.758 1.00 71.69 233 LEU A CA 1
ATOM 1889 C C . LEU A 1 233 ? 0.940 5.919 -7.751 1.00 71.69 233 LEU A C 1
ATOM 1891 O O . LEU A 1 233 ? 0.768 5.365 -8.836 1.00 71.69 233 LEU A O 1
ATOM 1895 N N . VAL A 1 234 ? 2.128 6.418 -7.396 1.00 68.38 234 VAL A N 1
ATOM 1896 C CA . VAL A 1 234 ? 3.334 6.224 -8.216 1.00 68.38 234 VAL A CA 1
ATOM 1897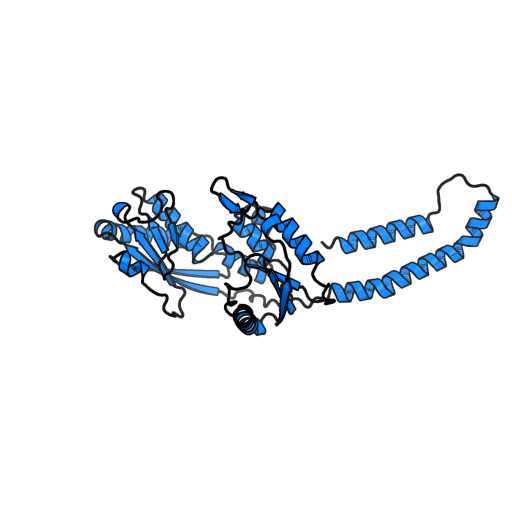 C C . VAL A 1 234 ? 3.605 4.732 -8.400 1.00 68.38 234 VAL A C 1
ATOM 1899 O O . VAL A 1 234 ? 3.746 4.292 -9.536 1.00 68.38 234 VAL A O 1
ATOM 1902 N N . TRP A 1 235 ? 3.585 3.943 -7.324 1.00 65.94 235 TRP A N 1
ATOM 1903 C CA . TRP A 1 235 ? 3.765 2.489 -7.399 1.00 65.94 235 TRP A CA 1
ATOM 1904 C C . TRP A 1 235 ? 2.679 1.789 -8.225 1.00 65.94 235 TRP A C 1
ATOM 1906 O O . TRP A 1 235 ? 3.003 0.934 -9.047 1.00 65.94 235 TRP A O 1
ATOM 1916 N N . ASP A 1 236 ? 1.417 2.196 -8.078 1.00 61.78 236 ASP A N 1
ATOM 1917 C CA . ASP A 1 236 ? 0.284 1.612 -8.811 1.00 61.78 236 ASP A CA 1
ATOM 1918 C C . ASP A 1 236 ? 0.250 1.986 -10.302 1.00 61.78 236 ASP A C 1
ATOM 1920 O O . ASP A 1 236 ? -0.383 1.287 -11.105 1.00 61.78 236 ASP A O 1
ATOM 1924 N N . SER A 1 237 ? 0.891 3.103 -10.664 1.00 58.84 237 SER A N 1
ATOM 1925 C CA . SER A 1 237 ? 0.974 3.642 -12.028 1.00 58.84 237 SER A CA 1
ATOM 1926 C C . SER A 1 237 ? 2.257 3.256 -12.763 1.00 58.84 237 SER A C 1
ATOM 1928 O O . SER A 1 237 ? 2.332 3.432 -13.986 1.00 58.84 237 SER A O 1
ATOM 1930 N N . VAL A 1 238 ? 3.251 2.688 -12.067 1.00 60.50 238 VAL A N 1
ATOM 1931 C CA . VAL A 1 238 ? 4.411 2.078 -12.723 1.00 60.50 238 VAL A CA 1
ATOM 1932 C C . VAL A 1 238 ? 3.905 0.926 -13.599 1.00 60.50 238 VAL A C 1
ATOM 1934 O O . VAL A 1 238 ? 3.142 0.084 -13.125 1.00 60.50 238 VAL A O 1
ATOM 1937 N N . PRO A 1 239 ? 4.289 0.860 -14.888 1.00 55.53 239 PRO A N 1
ATOM 1938 C CA . PRO A 1 239 ? 3.862 -0.223 -15.761 1.00 55.53 239 PRO A CA 1
ATOM 1939 C C . PRO A 1 239 ? 4.268 -1.575 -15.162 1.00 55.53 239 PRO A C 1
ATOM 1941 O O . PRO A 1 239 ? 5.454 -1.904 -15.110 1.00 55.53 239 PRO A O 1
ATOM 1944 N N . LEU A 1 240 ? 3.267 -2.353 -14.731 1.00 62.03 240 LEU A N 1
ATOM 1945 C CA . LEU A 1 240 ? 3.446 -3.724 -14.267 1.00 62.03 240 LEU A CA 1
ATOM 1946 C C . LEU A 1 240 ? 3.939 -4.565 -15.451 1.00 62.03 240 LEU A C 1
ATOM 1948 O O . LEU A 1 240 ? 3.201 -4.846 -16.397 1.00 62.03 240 LEU A O 1
ATOM 1952 N N . SER A 1 241 ? 5.222 -4.908 -15.454 1.00 65.12 241 SER A N 1
ATOM 1953 C CA . SER A 1 241 ? 5.788 -5.844 -16.422 1.00 65.12 241 SER A CA 1
ATOM 1954 C C . SER A 1 241 ? 5.184 -7.227 -16.207 1.00 65.12 241 SER A C 1
ATOM 1956 O O . SER A 1 241 ? 4.973 -7.647 -15.073 1.00 65.12 241 SER A O 1
ATOM 1958 N N . MET A 1 242 ? 4.953 -7.983 -17.283 1.00 67.62 242 MET A N 1
ATOM 1959 C CA . MET A 1 242 ? 4.558 -9.394 -17.171 1.00 67.62 242 MET A CA 1
ATOM 1960 C C . MET A 1 242 ? 5.633 -10.251 -16.516 1.00 67.62 242 MET A C 1
ATOM 1962 O O . MET A 1 242 ? 5.343 -11.360 -16.080 1.00 67.62 242 MET A O 1
ATOM 1966 N N . ASN A 1 243 ? 6.876 -9.778 -16.500 1.00 73.00 243 ASN A N 1
ATOM 1967 C CA . ASN A 1 243 ? 7.999 -10.512 -15.957 1.00 73.00 243 ASN A CA 1
ATOM 1968 C C . ASN A 1 243 ? 8.825 -9.590 -15.065 1.00 73.00 243 ASN A C 1
ATOM 1970 O O . ASN A 1 243 ? 9.300 -8.556 -15.537 1.00 73.00 243 ASN A O 1
ATOM 1974 N N . TYR A 1 244 ? 9.029 -9.987 -13.816 1.00 77.12 244 TYR A N 1
ATOM 1975 C CA . TYR A 1 244 ? 9.959 -9.329 -12.904 1.00 77.12 244 TYR A CA 1
ATOM 1976 C C . TYR A 1 244 ? 11.024 -10.307 -12.451 1.00 77.12 244 TYR A C 1
ATOM 1978 O O . TYR A 1 244 ? 10.745 -11.492 -12.260 1.00 77.12 244 TYR A O 1
ATOM 1986 N N . ILE A 1 245 ? 12.225 -9.788 -12.236 1.00 81.75 245 ILE A N 1
ATOM 1987 C CA . ILE A 1 245 ? 13.245 -10.462 -11.442 1.00 81.75 245 ILE A CA 1
ATOM 1988 C C . ILE A 1 245 ? 13.206 -9.806 -10.067 1.00 81.75 245 ILE A C 1
ATOM 1990 O O . ILE A 1 245 ? 13.528 -8.632 -9.941 1.00 81.75 245 ILE A O 1
ATOM 1994 N N . VAL A 1 246 ? 12.763 -10.533 -9.048 1.00 83.69 246 VAL A N 1
ATOM 1995 C CA . VAL A 1 246 ? 12.857 -10.082 -7.659 1.00 83.69 246 VAL A CA 1
ATOM 1996 C C . VAL A 1 246 ? 14.154 -10.647 -7.095 1.00 83.69 246 VAL A C 1
ATOM 1998 O O . VAL A 1 246 ? 14.306 -11.863 -6.976 1.00 83.69 246 VAL A O 1
ATOM 2001 N N . GLN A 1 247 ? 15.094 -9.757 -6.805 1.00 84.19 247 GLN A N 1
ATOM 2002 C CA . GLN A 1 247 ? 16.409 -10.063 -6.259 1.00 84.19 247 GLN A CA 1
ATOM 2003 C C . GLN A 1 247 ? 16.369 -9.772 -4.759 1.00 84.19 247 GLN A C 1
ATOM 2005 O O . GLN A 1 247 ? 16.249 -8.619 -4.347 1.00 84.19 247 GLN A O 1
ATOM 2010 N N . VAL A 1 248 ? 16.400 -10.827 -3.952 1.00 84.44 248 VAL A N 1
ATOM 2011 C CA . VAL A 1 248 ? 16.430 -10.741 -2.492 1.00 84.44 248 VAL A CA 1
ATOM 2012 C C . VAL A 1 248 ? 17.890 -10.719 -2.057 1.00 84.44 248 VAL A C 1
ATOM 2014 O O . VAL A 1 248 ? 18.591 -11.719 -2.193 1.00 84.44 248 VAL A O 1
ATOM 2017 N N . ILE A 1 249 ? 18.346 -9.568 -1.579 1.00 85.31 249 ILE A N 1
ATOM 2018 C CA . ILE A 1 249 ? 19.731 -9.314 -1.195 1.00 85.31 249 ILE A CA 1
ATOM 2019 C C . ILE A 1 249 ? 19.792 -9.314 0.325 1.00 85.31 249 ILE A C 1
ATOM 2021 O O . ILE A 1 249 ? 19.251 -8.421 0.974 1.00 85.31 249 ILE A O 1
ATOM 2025 N N . HIS A 1 250 ? 20.435 -10.325 0.884 1.00 82.88 250 HIS A N 1
ATOM 2026 C CA . HIS A 1 250 ? 20.741 -10.391 2.304 1.00 82.88 250 HIS A CA 1
ATOM 2027 C C . HIS A 1 250 ? 22.058 -9.677 2.554 1.00 82.88 250 HIS A C 1
ATOM 2029 O O . HIS A 1 250 ? 23.063 -10.015 1.928 1.00 82.88 250 HIS A O 1
ATOM 2035 N N . VAL A 1 251 ? 22.040 -8.700 3.449 1.00 82.00 251 VAL A N 1
ATOM 2036 C CA . VAL A 1 251 ? 23.226 -7.958 3.862 1.00 82.00 251 VAL A CA 1
ATOM 2037 C C . VAL A 1 251 ? 23.586 -8.415 5.265 1.00 82.00 251 VAL A C 1
ATOM 2039 O O . VAL A 1 251 ? 22.831 -8.169 6.207 1.00 82.00 251 VAL A O 1
ATOM 2042 N N . HIS A 1 252 ? 24.724 -9.098 5.369 1.00 74.94 252 HIS A N 1
ATOM 2043 C CA . HIS A 1 252 ? 25.214 -9.689 6.608 1.00 74.94 252 HIS A CA 1
ATOM 2044 C C . HIS A 1 252 ? 26.265 -8.789 7.245 1.00 74.94 252 HIS A C 1
ATOM 2046 O O . HIS A 1 252 ? 27.283 -8.486 6.618 1.00 74.94 252 HIS A O 1
ATOM 2052 N N . ASP A 1 253 ? 26.020 -8.383 8.492 1.00 69.75 253 ASP A N 1
ATOM 2053 C CA . ASP A 1 253 ? 27.006 -7.665 9.298 1.00 69.75 253 ASP A CA 1
ATOM 2054 C C . ASP A 1 253 ? 28.053 -8.648 9.849 1.00 69.75 253 ASP A C 1
ATOM 2056 O O . ASP A 1 253 ? 27.736 -9.732 10.343 1.00 69.75 253 ASP A O 1
ATOM 2060 N N . ASN A 1 254 ? 29.320 -8.240 9.820 1.00 62.03 254 ASN A N 1
ATOM 2061 C CA . ASN A 1 254 ? 30.440 -8.988 10.390 1.00 62.03 254 ASN A CA 1
ATOM 2062 C C . ASN A 1 254 ? 30.325 -9.167 11.914 1.00 62.03 254 ASN A C 1
ATOM 2064 O O . ASN A 1 254 ? 30.987 -10.038 12.485 1.00 62.03 254 ASN A O 1
ATOM 2068 N N . ALA A 1 255 ? 29.517 -8.338 12.582 1.00 56.03 255 ALA A N 1
ATOM 2069 C CA . ALA A 1 255 ? 29.386 -8.330 14.034 1.00 56.03 255 ALA A CA 1
ATOM 2070 C C . ALA A 1 255 ? 28.498 -9.452 14.612 1.00 56.03 255 ALA A C 1
ATOM 2072 O O . ALA A 1 255 ? 28.650 -9.764 15.797 1.00 56.03 255 ALA A O 1
ATOM 2073 N N . SER A 1 256 ? 27.614 -10.084 13.827 1.00 54.19 256 SER A N 1
ATOM 2074 C CA . SER A 1 256 ? 26.649 -11.069 14.355 1.00 54.19 256 SER A CA 1
ATOM 2075 C C . SER A 1 256 ? 26.405 -12.279 13.431 1.00 54.19 256 SER A C 1
ATOM 2077 O O . SER A 1 256 ? 25.344 -12.428 12.832 1.00 54.19 256 SER A O 1
ATOM 2079 N N . PRO A 1 257 ? 27.357 -13.229 13.355 1.00 52.62 257 PRO A N 1
ATOM 2080 C CA . PRO A 1 257 ? 27.292 -14.313 12.375 1.00 52.62 257 PRO A CA 1
ATOM 2081 C C . PRO A 1 257 ? 26.248 -15.420 12.644 1.00 52.62 257 PRO A C 1
ATOM 2083 O O . PRO A 1 257 ? 26.064 -16.268 11.777 1.00 52.62 257 PRO A O 1
ATOM 2086 N N . ASP A 1 258 ? 25.569 -15.462 13.803 1.00 52.25 258 ASP A N 1
ATOM 2087 C CA . ASP A 1 258 ? 24.921 -16.709 14.274 1.00 52.25 258 ASP A CA 1
ATOM 2088 C C . ASP A 1 258 ? 23.483 -16.606 14.835 1.00 52.25 258 ASP A C 1
ATOM 2090 O O . ASP A 1 258 ? 22.932 -17.609 15.299 1.00 52.25 258 ASP A O 1
ATOM 2094 N N . THR A 1 259 ? 22.818 -15.449 14.821 1.00 52.34 259 THR A N 1
ATOM 2095 C CA . THR A 1 259 ? 21.535 -15.292 15.546 1.00 52.34 259 THR A CA 1
ATOM 2096 C C . THR A 1 259 ? 20.275 -15.470 14.702 1.00 52.34 259 THR A C 1
ATOM 2098 O O . THR A 1 259 ? 19.212 -15.741 15.272 1.00 52.34 259 THR A O 1
ATOM 2101 N N . PHE A 1 260 ? 20.349 -15.411 13.369 1.00 52.03 260 PHE A N 1
ATOM 2102 C CA . PHE A 1 260 ? 19.156 -15.467 12.525 1.00 52.03 260 PHE A CA 1
ATOM 2103 C C . PHE A 1 260 ? 19.113 -16.718 11.644 1.00 52.03 260 PHE A C 1
ATOM 2105 O O . PHE A 1 260 ? 19.872 -16.889 10.696 1.00 52.03 260 PHE A O 1
ATOM 2112 N N . ARG A 1 261 ? 18.147 -17.605 11.915 1.00 53.09 261 ARG A N 1
ATOM 2113 C CA . ARG A 1 261 ? 17.636 -18.485 10.859 1.00 53.09 261 ARG A CA 1
ATOM 2114 C C . ARG A 1 261 ? 16.752 -17.597 9.997 1.00 53.09 261 ARG A C 1
ATOM 2116 O O . ARG A 1 261 ? 15.728 -17.165 10.532 1.00 53.09 261 ARG A O 1
ATOM 2123 N N . PRO A 1 262 ? 17.074 -17.330 8.720 1.00 53.53 262 PRO A N 1
ATOM 2124 C CA . PRO A 1 262 ? 16.120 -16.675 7.847 1.00 53.53 262 PRO A CA 1
ATOM 2125 C C . PRO A 1 262 ? 14.849 -17.525 7.879 1.00 53.53 262 PRO A C 1
ATOM 2127 O O . PRO A 1 262 ? 14.811 -18.639 7.353 1.00 53.53 262 PRO A O 1
ATOM 2130 N N . SER A 1 263 ? 13.803 -17.034 8.557 1.00 55.41 263 SER A N 1
ATOM 2131 C CA . SER A 1 263 ? 12.443 -17.503 8.307 1.00 55.41 263 SER A CA 1
ATOM 2132 C C . SER A 1 263 ? 12.316 -17.473 6.803 1.00 55.41 263 SER A C 1
ATOM 2134 O O . SER A 1 263 ? 12.684 -16.456 6.235 1.00 55.41 263 SER A O 1
ATOM 2136 N N . ASN A 1 264 ? 11.944 -18.582 6.185 1.00 69.56 264 ASN A N 1
ATOM 2137 C CA . ASN A 1 264 ? 12.196 -18.905 4.786 1.00 69.56 264 ASN A CA 1
ATOM 2138 C C . ASN A 1 264 ? 11.619 -17.818 3.834 1.00 69.56 264 ASN A C 1
ATOM 2140 O O . ASN A 1 264 ? 10.565 -18.002 3.236 1.00 69.56 264 ASN A O 1
ATOM 2144 N N . ILE A 1 265 ? 12.250 -16.638 3.725 1.00 75.00 265 ILE A N 1
ATOM 2145 C CA . ILE A 1 265 ? 11.712 -15.455 3.030 1.00 75.00 265 ILE A CA 1
ATOM 2146 C C . ILE A 1 265 ? 11.561 -15.823 1.569 1.00 75.00 265 ILE A C 1
ATOM 2148 O O . ILE A 1 265 ? 10.526 -15.564 0.974 1.00 75.00 265 ILE A O 1
ATOM 2152 N N . MET A 1 266 ? 12.523 -16.568 1.035 1.00 77.38 266 MET A N 1
ATOM 2153 C CA . MET A 1 266 ? 12.438 -17.168 -0.289 1.00 77.38 266 MET A CA 1
ATOM 2154 C C . MET A 1 266 ? 11.222 -18.088 -0.464 1.00 77.38 266 MET A C 1
ATOM 2156 O O . MET A 1 266 ? 10.631 -18.112 -1.541 1.00 77.38 266 MET A O 1
ATOM 2160 N N . GLU A 1 267 ? 10.790 -18.806 0.575 1.00 80.12 267 GLU A N 1
ATOM 2161 C CA . GLU A 1 267 ? 9.548 -19.586 0.546 1.00 80.12 267 GLU A CA 1
ATOM 2162 C C . GLU A 1 267 ? 8.318 -18.675 0.547 1.00 80.12 267 GLU A C 1
ATOM 2164 O O . GLU A 1 267 ? 7.407 -18.892 -0.249 1.00 80.12 267 GLU A O 1
ATOM 2169 N N . VAL A 1 268 ? 8.301 -17.623 1.372 1.00 80.38 268 VAL A N 1
ATOM 2170 C CA . VAL A 1 268 ? 7.200 -16.645 1.436 1.00 80.38 268 VAL A CA 1
ATOM 2171 C C . VAL A 1 268 ? 7.061 -15.890 0.114 1.00 80.38 268 VAL A C 1
ATOM 2173 O O . VAL A 1 268 ? 5.975 -15.858 -0.471 1.00 80.38 268 VAL A O 1
ATOM 2176 N N . VAL A 1 269 ? 8.163 -15.347 -0.410 1.00 79.69 269 VAL A N 1
ATOM 2177 C CA . VAL A 1 269 ? 8.207 -14.699 -1.726 1.00 79.69 269 VAL A CA 1
ATOM 2178 C C . VAL A 1 269 ? 7.885 -15.721 -2.821 1.00 79.69 269 VAL A C 1
ATOM 2180 O O . VAL A 1 269 ? 7.188 -15.399 -3.779 1.00 79.69 269 VAL A O 1
ATOM 2183 N N . GLY A 1 270 ? 8.276 -16.986 -2.651 1.00 81.88 270 GLY A N 1
ATOM 2184 C CA . GLY A 1 270 ? 7.885 -18.097 -3.518 1.00 81.88 270 GLY A CA 1
ATOM 2185 C C . GLY A 1 270 ? 6.377 -18.359 -3.541 1.00 81.88 270 GLY A C 1
ATOM 2186 O O . GLY A 1 270 ? 5.797 -18.545 -4.613 1.00 81.88 270 GLY A O 1
ATOM 2187 N N . VAL A 1 271 ? 5.708 -18.352 -2.387 1.00 83.69 271 VAL A N 1
ATOM 2188 C CA . VAL A 1 271 ? 4.244 -18.473 -2.285 1.00 83.69 271 VAL A CA 1
ATOM 2189 C C . VAL A 1 271 ? 3.566 -17.268 -2.933 1.00 83.69 271 VAL A C 1
ATOM 2191 O O . VAL A 1 271 ? 2.611 -17.442 -3.692 1.00 83.69 271 VAL A O 1
ATOM 2194 N N . PHE A 1 272 ? 4.080 -16.062 -2.696 1.00 79.69 272 PHE A N 1
ATOM 2195 C CA . PHE A 1 272 ? 3.584 -14.840 -3.323 1.00 79.69 272 PHE A CA 1
ATOM 2196 C C . PHE A 1 272 ? 3.715 -14.888 -4.853 1.00 79.69 272 PHE A C 1
ATOM 2198 O O . PHE A 1 272 ? 2.732 -14.692 -5.568 1.00 79.69 272 PHE A O 1
ATOM 2205 N N . ALA A 1 273 ? 4.886 -15.277 -5.362 1.00 82.88 273 ALA A N 1
ATOM 2206 C CA . ALA A 1 273 ? 5.141 -15.481 -6.784 1.00 82.88 273 ALA A CA 1
ATOM 2207 C C . ALA A 1 273 ? 4.203 -16.527 -7.403 1.00 82.88 273 ALA A C 1
ATOM 2209 O O . ALA A 1 273 ? 3.713 -16.340 -8.516 1.00 82.88 273 ALA A O 1
ATOM 2210 N N . LYS A 1 274 ? 3.897 -17.613 -6.678 1.00 83.06 274 LYS A N 1
ATOM 2211 C CA . LYS A 1 274 ? 2.919 -18.619 -7.123 1.00 83.06 274 LYS A CA 1
ATOM 2212 C C . LYS A 1 274 ? 1.504 -18.051 -7.208 1.00 83.06 274 LYS A C 1
ATOM 2214 O O . LYS A 1 274 ? 0.817 -18.338 -8.184 1.00 83.06 274 LYS A O 1
ATOM 2219 N N . ARG A 1 275 ? 1.073 -17.251 -6.226 1.00 80.12 275 ARG A N 1
ATOM 2220 C CA . ARG A 1 275 ? -0.257 -16.613 -6.224 1.00 80.12 275 ARG A CA 1
ATOM 2221 C C . ARG A 1 275 ? -0.410 -15.608 -7.364 1.00 80.12 275 ARG A C 1
ATOM 2223 O O . ARG A 1 275 ? -1.467 -15.551 -7.981 1.00 80.12 275 ARG A O 1
ATOM 2230 N N . LEU A 1 276 ? 0.655 -14.875 -7.684 1.00 74.88 276 LEU A N 1
ATOM 2231 C CA . LEU A 1 276 ? 0.655 -13.889 -8.764 1.00 74.88 276 LEU A CA 1
ATOM 2232 C C . LEU A 1 276 ? 0.904 -14.469 -10.155 1.00 74.88 276 LEU A C 1
ATOM 2234 O O . LEU A 1 276 ? 0.786 -13.733 -11.127 1.00 74.88 276 LEU A O 1
ATOM 2238 N N . ARG A 1 277 ? 1.188 -15.769 -10.287 1.00 75.44 277 ARG A N 1
ATOM 2239 C CA . ARG A 1 277 ? 1.589 -16.398 -11.556 1.00 75.44 277 ARG A CA 1
ATOM 2240 C C . ARG A 1 277 ? 0.610 -16.170 -12.715 1.00 75.44 277 ARG A C 1
ATOM 2242 O O . ARG A 1 277 ? 1.040 -16.181 -13.866 1.00 75.44 277 ARG A O 1
ATOM 2249 N N . ASN A 1 278 ? -0.675 -15.976 -12.417 1.00 69.06 278 ASN A N 1
ATOM 2250 C CA . ASN A 1 278 ? -1.714 -15.722 -13.418 1.00 69.06 278 ASN A CA 1
ATOM 2251 C C . ASN A 1 278 ? -1.728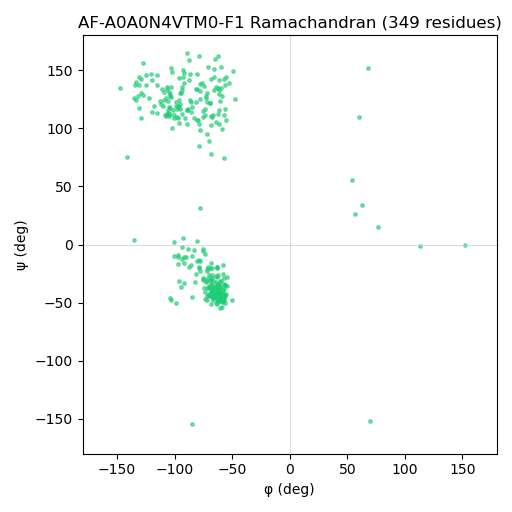 -14.269 -13.924 1.00 69.06 278 ASN A C 1
ATOM 2253 O O . ASN A 1 278 ? -2.265 -14.014 -14.994 1.00 69.06 278 ASN A O 1
ATOM 2257 N N . VAL A 1 279 ? -1.144 -13.338 -13.166 1.00 67.69 279 VAL A N 1
ATOM 2258 C CA . VAL A 1 279 ? -1.088 -11.902 -13.481 1.00 67.69 279 VAL A CA 1
ATOM 2259 C C . VAL A 1 279 ? 0.309 -11.518 -13.975 1.00 67.69 279 VAL A C 1
ATOM 2261 O O . VAL A 1 279 ? 0.454 -10.858 -15.001 1.00 67.69 279 VAL A O 1
ATOM 2264 N N . THR A 1 280 ? 1.345 -11.991 -13.276 1.00 73.12 280 THR A N 1
ATOM 2265 C CA . THR A 1 280 ? 2.745 -11.624 -13.491 1.00 73.12 280 THR A CA 1
ATOM 2266 C C . THR A 1 280 ? 3.670 -12.799 -13.169 1.00 73.12 280 THR A C 1
ATOM 2268 O O . THR A 1 280 ? 3.555 -13.453 -12.132 1.00 73.12 280 THR A O 1
ATOM 2271 N N . LYS A 1 281 ? 4.651 -13.064 -14.032 1.00 79.25 281 LYS A N 1
ATOM 2272 C CA . LYS A 1 281 ? 5.706 -14.051 -13.801 1.00 79.25 281 LYS A CA 1
ATOM 2273 C C . LYS A 1 281 ? 6.836 -13.423 -12.989 1.00 79.25 281 LYS A C 1
ATOM 2275 O O . LYS A 1 281 ? 7.510 -12.502 -13.439 1.00 79.25 281 LYS A O 1
ATOM 2280 N N . ILE A 1 282 ? 7.082 -13.964 -11.806 1.00 81.88 282 ILE A N 1
ATOM 2281 C CA . ILE A 1 282 ? 8.176 -13.523 -10.941 1.00 81.88 282 ILE A CA 1
ATOM 2282 C C . ILE A 1 282 ? 9.292 -14.569 -10.991 1.00 81.88 282 ILE A C 1
ATOM 2284 O O . ILE A 1 282 ? 9.057 -15.751 -10.735 1.00 81.88 282 ILE A O 1
ATOM 2288 N N . GLN A 1 283 ? 10.495 -14.137 -11.356 1.00 83.38 283 GLN A N 1
ATOM 2289 C CA . GLN A 1 283 ? 11.732 -14.895 -11.197 1.00 83.38 283 GLN A CA 1
ATOM 2290 C C . GLN A 1 283 ? 12.388 -14.452 -9.895 1.00 83.38 283 GLN A C 1
ATOM 2292 O O . GLN A 1 283 ? 12.515 -13.256 -9.654 1.00 83.38 283 GLN A O 1
ATOM 2297 N N . LEU A 1 284 ? 12.772 -15.405 -9.054 1.00 83.50 284 LEU A N 1
ATOM 2298 C CA . LEU A 1 284 ? 13.395 -15.121 -7.767 1.00 83.50 284 LEU A CA 1
ATOM 2299 C C . LEU A 1 284 ? 14.896 -15.369 -7.874 1.00 83.50 284 LEU A C 1
ATOM 2301 O O . LEU A 1 284 ? 15.301 -16.456 -8.283 1.00 83.50 284 LEU A O 1
ATOM 2305 N N . SER A 1 285 ? 15.689 -14.370 -7.499 1.00 83.62 285 SER A N 1
ATOM 2306 C CA . SER A 1 285 ? 17.122 -14.501 -7.233 1.00 83.62 285 SER A CA 1
ATOM 2307 C C . SER A 1 285 ? 17.366 -14.202 -5.760 1.00 83.62 285 SER A C 1
ATOM 2309 O O . SER A 1 285 ? 16.668 -13.372 -5.178 1.00 83.62 285 SER A O 1
ATOM 2311 N N . SER A 1 286 ? 18.335 -14.881 -5.161 1.00 83.56 286 SER A N 1
ATOM 2312 C CA . SER A 1 286 ? 18.789 -14.599 -3.804 1.00 83.56 286 SER A CA 1
ATOM 2313 C C . SER A 1 286 ? 20.292 -14.426 -3.828 1.00 83.56 286 SER A C 1
ATOM 2315 O O . SER A 1 286 ? 21.004 -15.266 -4.378 1.00 83.56 286 SER A O 1
ATOM 2317 N N . GLU A 1 287 ? 20.748 -13.323 -3.257 1.00 82.44 287 GLU A N 1
ATOM 2318 C CA . GLU A 1 287 ? 22.154 -12.973 -3.169 1.00 82.44 287 GLU A CA 1
ATOM 2319 C C . GLU A 1 287 ? 22.483 -12.616 -1.728 1.00 82.44 287 GLU A C 1
ATOM 2321 O O . GLU A 1 287 ? 21.671 -12.037 -1.008 1.00 82.44 287 GLU A O 1
ATOM 2326 N N . HIS A 1 288 ? 23.674 -13.011 -1.302 1.00 82.44 288 HIS A N 1
ATOM 2327 C CA . HIS A 1 288 ? 24.161 -12.771 0.044 1.00 82.44 288 HIS A CA 1
ATOM 2328 C C . HIS A 1 288 ? 25.425 -11.929 -0.068 1.00 82.44 288 HIS A C 1
ATOM 2330 O O . HIS A 1 288 ? 26.429 -12.389 -0.615 1.00 82.44 288 HIS A O 1
ATOM 2336 N N . LEU A 1 289 ? 25.342 -10.698 0.424 1.00 81.81 289 LEU A N 1
ATOM 2337 C CA . LEU A 1 289 ? 26.477 -9.812 0.604 1.00 81.81 289 LEU A CA 1
ATOM 2338 C C . LEU A 1 289 ? 27.044 -10.070 1.994 1.00 81.81 289 LEU A C 1
ATOM 2340 O O . LEU A 1 289 ? 26.456 -9.696 3.009 1.00 81.81 289 LEU A O 1
ATOM 2344 N N . TRP A 1 290 ? 28.165 -10.779 1.999 1.00 75.56 290 TRP A N 1
ATOM 2345 C CA . TRP A 1 290 ? 29.011 -10.970 3.169 1.00 75.56 290 TRP A CA 1
ATOM 2346 C C . TRP A 1 290 ? 30.017 -9.820 3.246 1.00 75.56 290 TRP A C 1
ATOM 2348 O O . TRP A 1 290 ? 30.287 -9.177 2.233 1.00 75.56 290 TRP A O 1
ATOM 2358 N N . ASP A 1 291 ? 30.576 -9.576 4.429 1.00 71.44 291 ASP A N 1
ATOM 2359 C CA . ASP A 1 291 ? 31.563 -8.517 4.664 1.00 71.44 291 ASP A CA 1
ATOM 2360 C C . ASP A 1 291 ? 31.039 -7.088 4.415 1.00 71.44 291 ASP A C 1
ATOM 2362 O O . ASP A 1 291 ? 31.784 -6.204 3.987 1.00 71.44 291 ASP A O 1
ATOM 2366 N N . PHE A 1 292 ? 29.755 -6.835 4.694 1.00 77.56 292 PHE A N 1
ATOM 2367 C CA . PHE A 1 292 ? 29.141 -5.525 4.484 1.00 77.56 292 PHE A CA 1
ATOM 2368 C C . PHE A 1 292 ? 29.026 -4.743 5.801 1.00 77.56 292 PHE A C 1
ATOM 2370 O O . PHE A 1 292 ? 28.286 -5.120 6.707 1.00 77.56 292 PHE A O 1
ATOM 2377 N N . GLU A 1 293 ? 29.726 -3.611 5.915 1.00 77.56 293 GLU A N 1
ATOM 2378 C CA . GLU A 1 293 ? 29.687 -2.763 7.116 1.00 77.56 293 GLU A CA 1
ATOM 2379 C C . GLU A 1 293 ? 28.420 -1.893 7.156 1.00 77.56 293 GLU A C 1
ATOM 2381 O O . GLU A 1 293 ? 28.419 -0.725 6.757 1.00 77.56 293 GLU A O 1
ATOM 2386 N N . ILE A 1 294 ? 27.321 -2.460 7.662 1.00 77.25 294 ILE A N 1
ATOM 2387 C CA . ILE A 1 294 ? 26.016 -1.781 7.741 1.00 77.25 294 ILE A CA 1
ATOM 2388 C C . ILE A 1 294 ? 26.050 -0.593 8.724 1.00 77.25 294 ILE A C 1
ATOM 2390 O O . ILE A 1 294 ? 25.379 0.420 8.522 1.00 77.25 294 ILE A O 1
ATOM 2394 N N . SER A 1 295 ? 26.871 -0.685 9.772 1.00 76.00 295 SER A N 1
ATOM 2395 C CA . SER A 1 295 ? 26.990 0.327 10.831 1.00 76.00 295 SER A CA 1
ATOM 2396 C C . SER A 1 295 ? 27.350 1.729 10.320 1.00 76.00 295 SER A C 1
ATOM 2398 O O . SER A 1 295 ? 26.905 2.713 10.906 1.00 76.00 295 SER A O 1
ATOM 2400 N N . ASN A 1 296 ? 28.068 1.834 9.197 1.00 80.81 296 ASN A N 1
ATOM 2401 C CA . ASN A 1 296 ? 28.452 3.109 8.578 1.00 80.81 296 ASN A CA 1
ATOM 2402 C C . ASN A 1 296 ? 27.264 3.897 7.995 1.00 80.81 296 ASN A C 1
ATOM 2404 O O . ASN A 1 296 ? 27.398 5.088 7.704 1.00 80.81 296 ASN A O 1
ATOM 2408 N N . PHE A 1 297 ? 26.114 3.246 7.801 1.00 83.06 297 PHE A N 1
ATOM 2409 C CA . PHE A 1 297 ? 24.914 3.852 7.217 1.00 83.06 297 PHE A CA 1
ATOM 2410 C C . PHE A 1 297 ? 23.873 4.259 8.263 1.00 83.06 297 PHE A C 1
ATOM 2412 O O . PHE A 1 297 ? 22.907 4.942 7.919 1.00 83.06 297 PHE A O 1
ATOM 2419 N N . PHE A 1 298 ? 24.059 3.854 9.522 1.00 83.81 298 PHE A N 1
ATOM 2420 C CA . PHE A 1 298 ? 23.165 4.214 10.614 1.00 83.81 298 PHE A CA 1
ATOM 2421 C C . PHE A 1 298 ? 23.682 5.412 11.394 1.00 83.81 298 PHE A C 1
ATOM 2423 O O . PHE A 1 298 ? 24.872 5.553 11.665 1.00 83.81 298 PHE A O 1
ATOM 2430 N N . GLU A 1 299 ? 22.748 6.246 11.824 1.00 82.81 299 GLU A N 1
ATOM 2431 C CA . GLU A 1 299 ? 22.997 7.310 12.783 1.00 82.81 299 GLU A CA 1
ATOM 2432 C C . GLU A 1 299 ? 22.473 6.884 14.155 1.00 82.81 299 GLU A C 1
ATOM 2434 O O . GLU A 1 299 ? 21.547 6.083 14.268 1.00 82.81 299 GLU A O 1
ATOM 2439 N N . THR A 1 300 ? 23.075 7.400 15.223 1.00 80.44 300 THR A N 1
ATOM 2440 C CA . THR A 1 300 ? 22.588 7.152 16.582 1.00 80.44 300 THR A CA 1
ATOM 2441 C C . THR A 1 300 ? 21.746 8.342 17.021 1.00 80.44 300 THR A C 1
ATOM 2443 O O . THR A 1 300 ? 22.252 9.456 17.147 1.00 80.44 300 THR A O 1
ATOM 2446 N N . ASP A 1 301 ? 20.461 8.102 17.274 1.00 75.50 301 ASP A N 1
ATOM 2447 C CA . ASP A 1 301 ? 19.535 9.092 17.828 1.00 75.50 301 ASP A CA 1
ATOM 2448 C C . ASP A 1 301 ? 19.989 9.546 19.231 1.00 75.50 301 ASP A C 1
ATOM 2450 O O . ASP A 1 301 ? 20.722 8.841 19.931 1.00 75.50 301 ASP A O 1
ATOM 2454 N N . VAL A 1 302 ? 19.477 10.681 19.714 1.00 72.31 302 VAL A N 1
ATOM 2455 C CA . VAL A 1 302 ? 19.722 11.195 21.077 1.00 72.31 302 VAL A CA 1
ATOM 2456 C C . VAL A 1 302 ? 19.295 10.211 22.176 1.00 72.31 302 VAL A C 1
ATOM 2458 O O . VAL A 1 302 ? 19.734 10.322 23.318 1.00 72.31 302 VAL A O 1
ATOM 2461 N N . GLN A 1 303 ? 18.457 9.229 21.831 1.00 70.88 303 GLN A N 1
ATOM 2462 C CA . GLN A 1 303 ? 18.022 8.132 22.700 1.00 70.88 303 GLN A CA 1
ATOM 2463 C C . GLN A 1 303 ? 18.887 6.862 22.582 1.00 70.88 303 GLN A C 1
ATOM 2465 O O . GLN A 1 303 ? 18.544 5.840 23.171 1.00 70.88 303 GLN A O 1
ATOM 2470 N N . GLY A 1 304 ? 19.983 6.891 21.816 1.00 71.38 304 GLY A N 1
ATOM 2471 C CA . GLY A 1 304 ? 20.879 5.747 21.627 1.00 71.38 304 GLY A CA 1
ATOM 2472 C C . GLY A 1 304 ? 20.350 4.665 20.678 1.00 71.38 304 GLY A C 1
ATOM 2473 O O . GLY A 1 304 ? 20.857 3.548 20.695 1.00 71.38 304 GLY A O 1
ATOM 2474 N N . ARG A 1 305 ? 19.316 4.961 19.880 1.00 78.75 305 ARG A N 1
ATOM 2475 C CA . ARG A 1 305 ? 18.741 4.027 18.896 1.00 78.75 305 ARG A CA 1
ATOM 2476 C C . ARG A 1 305 ? 19.388 4.233 17.534 1.00 78.75 305 ARG A C 1
ATOM 2478 O O . ARG A 1 305 ? 19.634 5.376 17.162 1.00 78.75 305 ARG A O 1
ATOM 2485 N N . TYR A 1 306 ? 19.584 3.154 16.782 1.00 80.44 306 TYR A N 1
ATOM 2486 C CA . TYR A 1 306 ? 20.021 3.253 15.393 1.00 80.44 306 TYR A CA 1
ATOM 2487 C C . TYR A 1 306 ? 18.879 3.755 14.509 1.00 80.44 306 TYR A C 1
ATOM 2489 O O . TYR A 1 306 ? 17.769 3.213 14.529 1.00 80.44 306 TYR A O 1
ATOM 2497 N N . THR A 1 307 ? 19.153 4.794 13.734 1.00 82.50 307 THR A N 1
ATOM 2498 C CA . THR A 1 307 ? 18.240 5.384 12.764 1.00 82.50 307 THR A CA 1
ATOM 2499 C C . THR A 1 307 ? 18.841 5.311 11.367 1.00 82.50 307 THR A C 1
ATOM 2501 O O . THR A 1 307 ? 20.043 5.484 11.177 1.00 82.50 307 THR A O 1
ATOM 2504 N N . LEU A 1 308 ? 17.995 5.049 10.372 1.00 83.50 308 LEU A N 1
ATOM 2505 C CA . LEU A 1 308 ? 18.369 5.118 8.961 1.00 83.50 308 LEU A CA 1
ATOM 2506 C C . LEU A 1 308 ? 17.706 6.350 8.347 1.00 83.50 308 LEU A C 1
ATOM 2508 O O . LEU A 1 308 ? 16.480 6.395 8.214 1.00 83.50 308 LEU A O 1
ATOM 2512 N N . THR A 1 309 ? 18.515 7.354 8.011 1.00 84.31 309 THR A N 1
ATOM 2513 C CA . THR A 1 309 ? 18.071 8.569 7.316 1.00 84.31 309 THR A CA 1
ATOM 2514 C C . THR A 1 309 ? 17.889 8.302 5.821 1.00 84.31 309 THR A C 1
ATOM 2516 O O . THR A 1 309 ? 18.423 7.329 5.284 1.00 84.31 309 THR A O 1
ATOM 2519 N N . GLN A 1 310 ? 17.159 9.173 5.116 1.00 82.38 310 GLN A N 1
ATOM 2520 C CA . GLN A 1 310 ? 17.011 9.056 3.661 1.00 82.38 310 GLN A CA 1
ATOM 2521 C C . GLN A 1 310 ? 18.372 9.098 2.945 1.00 82.38 310 GLN A C 1
ATOM 2523 O O . GLN A 1 310 ? 18.622 8.295 2.049 1.00 82.38 310 GLN A O 1
ATOM 2528 N N . GLU A 1 311 ? 19.274 9.988 3.366 1.00 8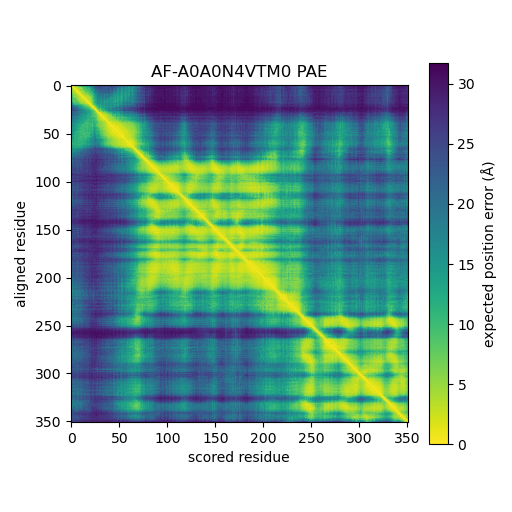3.12 311 GLU A N 1
ATOM 2529 C CA . GLU A 1 311 ? 20.620 10.069 2.792 1.00 83.12 311 GLU A CA 1
ATOM 2530 C C . GLU A 1 311 ? 21.437 8.798 3.081 1.00 83.12 311 GLU A C 1
ATOM 2532 O O . GLU A 1 311 ? 22.107 8.279 2.185 1.00 83.12 311 GLU A O 1
ATOM 2537 N N . GLY A 1 312 ? 21.337 8.252 4.299 1.00 83.81 312 GLY A N 1
ATOM 2538 C CA . GLY A 1 312 ? 21.936 6.965 4.659 1.00 83.81 312 GLY A CA 1
ATOM 2539 C C . GLY A 1 312 ? 21.408 5.817 3.796 1.00 83.81 312 GLY A C 1
ATOM 2540 O O . GLY A 1 312 ? 22.194 5.029 3.273 1.00 83.81 312 GLY A O 1
ATOM 2541 N N . MET A 1 313 ? 20.094 5.775 3.553 1.00 83.88 313 MET A N 1
ATOM 2542 C CA . MET A 1 313 ? 19.462 4.800 2.661 1.00 83.88 313 MET A CA 1
ATOM 2543 C C . MET A 1 313 ? 19.964 4.935 1.218 1.00 83.88 313 MET A C 1
ATOM 2545 O O . MET A 1 313 ? 20.308 3.934 0.598 1.00 83.88 313 MET A O 1
ATOM 2549 N N . GLU A 1 314 ? 20.044 6.147 0.665 1.00 84.19 314 GLU A N 1
ATOM 2550 C CA . GLU A 1 314 ? 20.547 6.355 -0.700 1.00 84.19 314 GLU A CA 1
ATOM 2551 C C . GLU A 1 314 ? 22.010 5.924 -0.856 1.00 84.19 314 GLU A C 1
ATOM 2553 O O . GLU A 1 314 ? 22.387 5.364 -1.888 1.00 84.19 314 GLU A O 1
ATOM 2558 N N . ARG A 1 315 ? 22.842 6.171 0.163 1.00 85.69 315 ARG A N 1
ATOM 2559 C CA . ARG A 1 315 ? 24.235 5.707 0.191 1.00 85.69 315 ARG A CA 1
ATOM 2560 C C . ARG A 1 315 ? 24.315 4.185 0.284 1.00 85.69 315 ARG A C 1
ATOM 2562 O O . ARG A 1 315 ? 25.062 3.591 -0.488 1.00 85.69 315 ARG A O 1
ATOM 2569 N N . LEU A 1 316 ? 23.512 3.570 1.154 1.00 86.12 316 LEU A N 1
ATOM 2570 C CA . LEU A 1 316 ? 23.423 2.117 1.292 1.00 86.12 316 LEU A CA 1
ATOM 2571 C C . LEU A 1 316 ? 23.033 1.462 -0.037 1.00 86.12 316 LEU A C 1
ATOM 2573 O O . LEU A 1 316 ? 23.693 0.529 -0.481 1.00 86.12 316 LEU A O 1
ATOM 2577 N N . LEU A 1 317 ? 21.995 1.981 -0.701 1.00 84.94 317 LEU A N 1
ATOM 2578 C CA . LEU A 1 317 ? 21.529 1.474 -1.992 1.00 84.94 317 LEU A CA 1
ATOM 2579 C C . LEU A 1 317 ? 22.617 1.549 -3.067 1.00 84.94 317 LEU A C 1
ATOM 2581 O O . LEU A 1 317 ? 22.806 0.589 -3.807 1.00 84.94 317 LEU A O 1
ATOM 2585 N N . LYS A 1 318 ? 23.354 2.665 -3.135 1.00 85.44 318 LYS A N 1
ATOM 2586 C CA . LYS A 1 318 ? 24.465 2.828 -4.085 1.00 85.44 318 LYS A CA 1
ATOM 2587 C C . LYS A 1 318 ? 25.605 1.851 -3.821 1.00 85.44 318 LYS A C 1
ATOM 2589 O O . LYS A 1 318 ? 26.183 1.348 -4.778 1.00 85.44 318 LYS A O 1
ATOM 2594 N N . GLU A 1 319 ? 25.932 1.608 -2.555 1.00 86.00 319 GLU A N 1
ATOM 2595 C CA . GLU A 1 319 ? 27.013 0.693 -2.184 1.00 86.00 319 GLU A CA 1
ATOM 2596 C C . GLU A 1 319 ? 26.626 -0.764 -2.442 1.00 86.00 319 GLU A C 1
ATOM 2598 O O . GLU A 1 319 ? 27.385 -1.502 -3.057 1.00 86.00 319 GLU A O 1
ATOM 2603 N N . VAL A 1 320 ? 25.406 -1.163 -2.076 1.00 85.19 320 VAL A N 1
ATOM 2604 C CA . VAL A 1 320 ? 24.871 -2.483 -2.433 1.00 85.19 320 VAL A CA 1
ATOM 2605 C C . VAL A 1 320 ? 24.894 -2.659 -3.953 1.00 85.19 320 VAL A C 1
ATOM 2607 O O . VAL A 1 320 ? 25.417 -3.649 -4.450 1.00 85.19 320 VAL A O 1
ATOM 2610 N N . ASP A 1 321 ? 24.413 -1.676 -4.715 1.00 82.56 321 ASP A N 1
ATOM 2611 C CA . ASP A 1 321 ? 24.413 -1.743 -6.178 1.00 82.56 321 ASP A CA 1
ATOM 2612 C C . ASP A 1 321 ? 25.814 -1.811 -6.801 1.00 82.56 321 ASP A C 1
ATOM 2614 O O . ASP A 1 321 ? 25.951 -2.386 -7.880 1.00 82.56 321 ASP A O 1
ATOM 2618 N N . SER A 1 322 ? 26.842 -1.254 -6.151 1.00 84.06 322 SER A N 1
ATOM 2619 C CA . SER A 1 322 ? 28.228 -1.303 -6.636 1.00 84.06 322 SER A CA 1
ATOM 2620 C C . SER A 1 322 ? 28.843 -2.700 -6.498 1.00 84.06 322 SER A C 1
ATOM 2622 O O . SER A 1 322 ? 29.664 -3.101 -7.325 1.00 84.06 322 SER A O 1
ATOM 2624 N N . GLN A 1 323 ? 28.419 -3.446 -5.475 1.00 81.00 323 GLN A N 1
ATOM 2625 C CA . GLN A 1 323 ? 28.911 -4.789 -5.168 1.00 81.00 323 GLN A CA 1
ATOM 2626 C C . GLN A 1 323 ? 28.146 -5.886 -5.916 1.00 81.00 323 GLN A C 1
ATOM 2628 O O . GLN A 1 323 ? 28.647 -7.001 -6.076 1.00 81.00 323 GLN A O 1
ATOM 2633 N N . LEU A 1 324 ? 26.944 -5.579 -6.406 1.00 78.75 324 LEU A N 1
ATO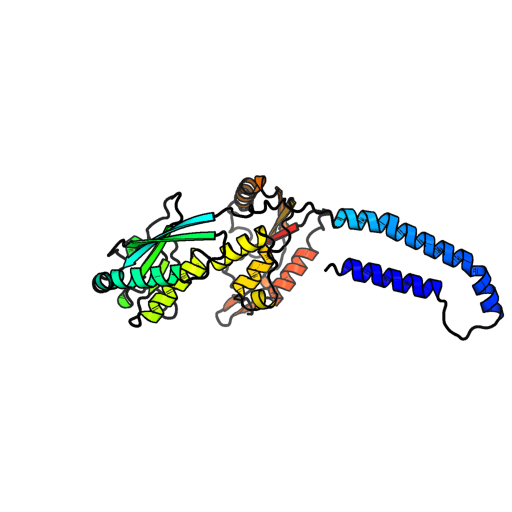M 2634 C CA . LEU A 1 324 ? 26.149 -6.512 -7.192 1.00 78.75 324 LEU A CA 1
ATOM 2635 C C . LEU A 1 324 ? 26.618 -6.553 -8.647 1.00 78.75 324 LEU A C 1
ATOM 2637 O O . LEU A 1 324 ? 26.773 -5.532 -9.317 1.00 78.75 324 LEU A O 1
ATOM 2641 N N . LEU A 1 325 ? 26.765 -7.765 -9.183 1.00 66.25 325 LEU A N 1
ATOM 2642 C CA . LEU A 1 325 ? 26.966 -7.948 -10.616 1.00 66.25 325 LEU A CA 1
ATOM 2643 C C . LEU A 1 325 ? 25.704 -7.502 -11.361 1.00 66.25 325 LEU A C 1
ATOM 2645 O O . LEU A 1 325 ? 24.585 -7.888 -11.017 1.00 66.25 325 LEU A O 1
ATOM 2649 N N . SER A 1 326 ? 25.873 -6.707 -12.416 1.00 60.94 326 SER A N 1
ATOM 2650 C CA . SER A 1 326 ? 24.758 -6.328 -13.279 1.00 60.94 326 SER A CA 1
ATOM 2651 C C . SER A 1 326 ? 24.173 -7.577 -13.939 1.00 60.94 326 SER A C 1
ATOM 2653 O O . SER A 1 326 ? 24.820 -8.199 -14.783 1.00 60.94 326 SER A O 1
ATOM 2655 N N . VAL A 1 327 ? 22.942 -7.941 -13.581 1.00 57.16 327 VAL A N 1
ATOM 2656 C CA . VAL A 1 327 ? 22.203 -8.986 -14.291 1.00 57.16 327 VAL A CA 1
ATOM 2657 C C . VAL A 1 327 ? 21.883 -8.448 -15.686 1.00 57.16 327 VAL A C 1
ATOM 2659 O O . VAL A 1 327 ? 21.063 -7.542 -15.828 1.00 57.16 327 VAL A O 1
ATOM 2662 N N . GLU A 1 328 ? 22.531 -8.988 -16.723 1.00 54.81 328 GLU A N 1
ATOM 2663 C CA . GLU A 1 328 ? 22.214 -8.697 -18.127 1.00 54.81 328 GLU A CA 1
ATOM 2664 C C . GLU A 1 328 ? 20.840 -9.288 -18.475 1.00 54.81 328 GLU A C 1
ATOM 2666 O O . GLU A 1 328 ? 20.703 -10.352 -19.077 1.00 54.81 328 GLU A O 1
ATOM 2671 N N . SER A 1 329 ? 19.784 -8.607 -18.045 1.00 61.41 329 SER A N 1
ATOM 2672 C CA . SER A 1 329 ? 18.410 -8.972 -18.343 1.00 61.41 329 SER A CA 1
ATOM 2673 C C . SER A 1 329 ? 17.647 -7.764 -18.853 1.00 61.41 329 SER A C 1
ATOM 2675 O O . SER A 1 329 ? 17.742 -6.664 -18.319 1.00 61.41 329 SER A O 1
ATOM 2677 N N . SER A 1 330 ? 16.846 -7.990 -19.892 1.00 63.38 330 SER A N 1
ATOM 2678 C CA . SER A 1 330 ? 15.882 -7.007 -20.402 1.00 63.38 330 SER A CA 1
ATOM 2679 C C . SER A 1 330 ? 14.638 -6.884 -19.515 1.00 63.38 330 SER A C 1
ATOM 2681 O O . SER A 1 330 ? 13.761 -6.065 -19.792 1.00 63.38 330 SER A O 1
ATOM 2683 N N . LEU A 1 331 ? 14.530 -7.711 -18.470 1.00 69.69 331 LEU A N 1
ATOM 2684 C CA . LEU A 1 331 ? 13.413 -7.705 -17.537 1.00 69.69 331 LEU A CA 1
ATOM 2685 C C . LEU A 1 331 ? 13.659 -6.706 -16.400 1.00 69.69 331 LEU A C 1
ATOM 2687 O O . LEU A 1 331 ? 14.781 -6.626 -15.901 1.00 69.69 331 LEU A O 1
ATOM 2691 N N . PRO A 1 332 ? 12.623 -5.989 -15.935 1.00 73.56 332 PRO A N 1
ATOM 2692 C CA . PRO A 1 332 ? 12.754 -5.117 -14.777 1.00 73.56 332 PRO A CA 1
ATOM 2693 C C . PRO A 1 332 ? 13.121 -5.916 -13.525 1.00 73.56 332 PRO A C 1
ATOM 2695 O O . PRO A 1 332 ? 12.530 -6.964 -13.233 1.00 73.56 332 PRO A O 1
ATOM 2698 N N . VAL A 1 333 ? 14.089 -5.383 -12.782 1.00 75.94 333 VAL A N 1
ATOM 2699 C CA . VAL A 1 333 ? 14.602 -5.964 -11.542 1.00 75.94 333 VAL A CA 1
ATOM 2700 C C . VAL A 1 333 ? 14.048 -5.179 -10.357 1.00 75.94 333 VAL A C 1
ATOM 2702 O O . VAL A 1 333 ? 14.153 -3.956 -10.311 1.00 75.94 333 VAL A O 1
ATOM 2705 N N . LEU A 1 334 ? 13.454 -5.887 -9.402 1.00 79.75 334 LEU A N 1
ATOM 2706 C CA . LEU A 1 334 ? 13.050 -5.365 -8.103 1.00 79.75 334 LEU A CA 1
ATOM 2707 C C . LEU A 1 334 ? 14.031 -5.891 -7.061 1.00 79.75 334 LEU A C 1
ATOM 2709 O O . LEU A 1 334 ? 14.110 -7.098 -6.841 1.00 79.75 334 LEU A O 1
ATOM 2713 N N . LYS A 1 335 ? 14.776 -4.987 -6.430 1.00 82.50 335 LYS A N 1
ATOM 2714 C CA . LYS A 1 335 ? 15.752 -5.325 -5.394 1.00 82.50 335 LYS A CA 1
ATOM 2715 C C . LYS A 1 335 ? 15.106 -5.181 -4.024 1.00 82.50 335 LYS A C 1
ATOM 2717 O O . LYS A 1 335 ? 14.621 -4.109 -3.674 1.00 82.50 335 LYS A O 1
ATOM 2722 N N . MET A 1 336 ? 15.080 -6.270 -3.270 1.00 82.94 336 MET A N 1
ATOM 2723 C CA . MET A 1 336 ? 14.638 -6.298 -1.884 1.00 82.94 336 MET A CA 1
ATOM 2724 C C . MET A 1 336 ? 15.869 -6.497 -1.016 1.00 82.94 336 MET A C 1
ATOM 2726 O O . MET A 1 336 ? 16.470 -7.565 -1.053 1.00 82.94 336 MET A O 1
ATOM 2730 N N . ILE A 1 337 ? 16.238 -5.472 -0.258 1.00 83.69 337 ILE A N 1
ATOM 2731 C CA . ILE A 1 337 ? 17.394 -5.528 0.632 1.00 83.69 337 ILE A CA 1
ATOM 2732 C C . ILE A 1 337 ? 16.902 -5.878 2.026 1.00 83.69 337 ILE A C 1
ATOM 2734 O O . ILE A 1 337 ? 16.032 -5.204 2.579 1.00 83.69 337 ILE A O 1
ATOM 2738 N N . ILE A 1 338 ? 17.459 -6.948 2.573 1.00 81.88 338 ILE A N 1
ATOM 2739 C CA . ILE A 1 338 ? 17.226 -7.397 3.935 1.00 81.88 338 ILE A CA 1
ATOM 2740 C C . ILE A 1 338 ? 18.479 -7.047 4.711 1.00 81.88 338 ILE A C 1
ATOM 2742 O O . ILE A 1 338 ? 19.556 -7.576 4.446 1.00 81.88 338 ILE A O 1
ATOM 2746 N N . ILE A 1 339 ? 18.314 -6.112 5.635 1.00 78.94 339 ILE A N 1
ATOM 2747 C CA . ILE A 1 339 ? 19.377 -5.660 6.512 1.00 78.94 339 ILE A CA 1
ATOM 2748 C C . ILE A 1 339 ? 19.251 -6.436 7.818 1.00 78.94 339 ILE A C 1
ATOM 2750 O O . ILE A 1 339 ? 18.227 -6.341 8.500 1.00 78.94 339 ILE A O 1
ATOM 2754 N N . GLU A 1 340 ? 20.279 -7.205 8.149 1.00 71.88 340 GLU A N 1
ATOM 2755 C CA . GLU A 1 340 ? 20.302 -8.041 9.344 1.00 71.88 340 GLU A CA 1
ATOM 2756 C C . GLU A 1 340 ? 21.056 -7.291 10.453 1.00 71.88 340 GLU A C 1
ATOM 2758 O O . GLU A 1 340 ? 22.260 -7.073 10.363 1.00 71.88 340 GLU A O 1
ATOM 2763 N N . VAL A 1 341 ? 20.328 -6.821 11.474 1.00 70.56 341 VAL A N 1
ATOM 2764 C CA . VAL A 1 341 ? 20.888 -6.052 12.601 1.00 70.56 341 VAL A CA 1
ATOM 2765 C C . VAL A 1 341 ? 20.319 -6.587 13.912 1.00 70.56 341 VAL A C 1
ATOM 2767 O O . VAL A 1 341 ? 19.113 -6.812 14.022 1.00 70.56 341 VAL A O 1
ATOM 2770 N N . ASP A 1 342 ? 21.170 -6.738 14.929 1.00 66.94 342 ASP A N 1
ATOM 2771 C CA . ASP A 1 342 ? 20.772 -7.230 16.260 1.00 66.94 342 ASP A CA 1
ATOM 2772 C C . ASP A 1 342 ? 19.859 -6.254 17.029 1.00 66.94 342 ASP A C 1
ATOM 2774 O O . ASP A 1 342 ? 19.155 -6.639 17.967 1.00 66.94 342 ASP A O 1
ATOM 2778 N N . VAL A 1 343 ? 19.870 -4.975 16.650 1.00 70.12 343 VAL A N 1
ATOM 2779 C CA . VAL A 1 343 ? 19.151 -3.886 17.319 1.00 70.12 343 VAL A CA 1
ATOM 2780 C C . VAL A 1 343 ? 18.082 -3.330 16.373 1.00 70.12 343 VAL A C 1
ATOM 2782 O O . VAL A 1 343 ? 18.368 -3.127 15.193 1.00 70.12 343 VAL A O 1
ATOM 2785 N N . PRO A 1 344 ? 16.854 -3.046 16.853 1.00 69.25 344 PRO A N 1
ATOM 2786 C CA . PRO A 1 344 ? 15.810 -2.472 16.012 1.00 69.25 344 PRO A CA 1
ATOM 2787 C C . PRO A 1 344 ? 16.239 -1.110 15.455 1.00 69.25 344 PRO A C 1
ATOM 2789 O O . PRO A 1 344 ? 16.534 -0.183 16.211 1.00 69.25 344 PRO A O 1
ATOM 2792 N N . VAL A 1 345 ? 16.223 -0.997 14.128 1.00 74.38 345 VAL A N 1
ATOM 2793 C CA . VAL A 1 345 ? 16.523 0.240 13.400 1.00 74.38 345 VAL A CA 1
ATOM 2794 C C . VAL A 1 345 ? 15.228 0.995 13.121 1.00 74.38 345 VAL A C 1
ATOM 2796 O O . VAL A 1 345 ? 14.246 0.417 12.651 1.00 74.38 345 VAL A O 1
ATOM 2799 N N . VAL A 1 346 ? 15.219 2.299 13.390 1.00 77.75 346 VAL A N 1
ATOM 2800 C CA . VAL A 1 346 ? 14.092 3.178 13.058 1.00 77.75 346 VAL A CA 1
ATOM 2801 C C . VAL A 1 346 ? 14.376 3.883 11.736 1.00 77.75 346 VAL A C 1
ATOM 2803 O O . VAL A 1 346 ? 15.344 4.629 11.610 1.00 77.75 346 VAL A O 1
ATOM 2806 N N . MET A 1 347 ? 13.522 3.664 10.741 1.00 75.38 347 MET A N 1
ATOM 2807 C CA . MET A 1 347 ? 13.619 4.368 9.465 1.00 75.38 347 MET A CA 1
ATOM 2808 C C . MET A 1 347 ? 12.983 5.754 9.598 1.00 75.38 347 MET A C 1
ATOM 2810 O O . MET A 1 347 ? 11.815 5.865 9.976 1.00 75.38 347 MET A O 1
ATOM 2814 N N . LEU A 1 348 ? 13.751 6.804 9.317 1.00 70.31 348 LEU A N 1
ATOM 2815 C CA . LEU A 1 348 ? 13.264 8.179 9.343 1.00 70.31 348 LEU A CA 1
ATOM 2816 C C . LEU A 1 348 ? 12.882 8.592 7.920 1.00 70.31 348 LEU A C 1
ATOM 2818 O O . LEU A 1 348 ? 13.750 8.856 7.089 1.00 70.31 348 LEU A O 1
ATOM 2822 N N . ASP A 1 349 ? 11.579 8.641 7.641 1.00 59.53 349 ASP A N 1
ATOM 2823 C CA . ASP A 1 349 ? 11.052 9.277 6.430 1.00 59.53 349 ASP A CA 1
ATOM 2824 C C . ASP A 1 349 ? 11.025 10.786 6.694 1.00 59.53 349 ASP A C 1
ATOM 2826 O O . ASP A 1 349 ? 10.240 11.273 7.512 1.00 59.53 349 ASP A O 1
ATOM 2830 N N . THR A 1 350 ? 11.941 11.527 6.074 1.00 51.62 350 THR A N 1
ATOM 2831 C CA . THR A 1 350 ? 11.895 12.989 6.090 1.00 51.62 350 THR A CA 1
ATOM 2832 C C . THR A 1 350 ? 10.743 13.417 5.193 1.00 51.62 350 THR A C 1
ATOM 2834 O O . THR A 1 350 ? 10.893 13.471 3.974 1.00 51.62 350 THR A O 1
ATOM 2837 N N . THR A 1 351 ? 9.573 13.646 5.788 1.00 40.38 351 THR A N 1
ATOM 2838 C CA . THR A 1 351 ? 8.444 14.305 5.114 1.00 40.38 351 THR A CA 1
ATOM 2839 C C . THR A 1 351 ? 8.812 15.697 4.642 1.00 40.38 351 THR A C 1
ATOM 2841 O O . THR A 1 351 ? 9.384 16.440 5.477 1.00 40.38 351 THR A O 1
#

pLDDT: mean 74.7, std 12.28, range [31.64, 92.06]

Mean predicted aligned error: 16.35 Å

Nearest PDB structures (foldseek):
  8imx-assembly1_S  TM=3.660E-01  e=1.757E-08  Homo sapiens
  7pnd-assembly1_B  TM=4.159E-01  e=1.082E+00  Bacteroides fragilis
  6w2x-assembly1_A  TM=2.028E-01  e=1.853E-01  Homo sapiens
  7pou-assembly1_A  TM=3.227E-01  e=9.124E-01  Bacteroides fragilis
  7poo-assembly1_A  TM=3.827E-01  e=1.913E+00  Bacteroides fragilis

InterPro domains:
  IPR019540 Phosphatidylinositol-glycan biosynthesis class S protein [PF10510] (48-340)
  IPR019540 Phosphatidylinositol-glycan biosynthesis class S protein [PTHR21072] (37-338)

Radius of gyration: 29.77 Å; Cα contacts (8 Å, |Δi|>4): 398; chains: 1; bounding box: 70×52×84 Å

Solvent-accessible surface area (backbone atoms only — not comparable to full-atom values): 20655 Å² total; per-residue (Å²): 131,69,63,65,60,55,50,54,52,48,50,50,51,52,51,50,47,59,73,69,68,55,86,84,84,90,77,57,69,71,56,53,52,53,52,60,70,42,43,65,58,52,51,50,51,51,49,50,50,51,50,48,47,51,67,50,46,45,55,51,50,50,61,62,67,59,56,58,59,40,86,75,79,56,68,61,96,80,58,70,48,77,45,63,41,40,35,38,39,31,25,54,39,78,83,50,53,80,53,42,66,66,47,50,54,56,49,52,50,54,64,66,70,48,90,68,54,81,48,51,40,78,46,81,44,81,43,79,70,43,76,45,56,65,73,59,47,61,69,34,70,76,70,98,65,96,65,55,71,46,40,39,33,42,32,46,70,91,73,56,86,63,61,87,89,56,56,66,45,80,47,96,33,51,36,32,40,34,55,56,55,95,55,58,67,64,43,47,54,51,52,47,48,43,47,44,58,66,73,68,22,50,68,57,54,43,49,53,52,36,56,43,63,65,55,81,80,52,71,67,63,52,68,70,41,55,71,68,57,40,60,47,48,54,63,74,65,48,82,56,48,31,44,36,37,39,35,40,35,38,40,36,36,80,89,62,89,80,83,77,77,76,68,59,54,70,56,53,54,45,52,50,36,60,74,36,50,89,71,31,43,61,43,81,47,78,46,74,43,70,85,37,76,60,70,84,38,46,45,72,43,100,85,74,42,42,28,35,41,61,70,30,48,55,51,49,52,52,52,53,56,69,74,46,81,83,74,95,58,80,54,56,72,46,80,43,77,45,80,60,65,100,59,81,68,46,76,46,78,84,124

Organism: Haemonchus placei (NCBI:txid6290)

Secondary structure (DSSP, 8-state):
--HHHHHHHHHHHHHHHHHHH---S---HHHHHHHHHHHHHHHHHHHHHHHHIIIIIHHHHHHHH---B----PPPTT--EEEEEEEEEEESSHHHHHHHHHHHHHHHHHHHHS-PPTTEEEEEEEEEEEE--HHHHHT------SSEEEEEEEE-GGG--S-TT--EEE-SSSEEEEE--S-HHHHHHHHHHIIIIIIS-HHHHHHHHHHHTTPPPPHHHHHTS-HHHHHHHHHHHS--BSEEEEEEEEE--TT-TTS-----HHHHHHHHHHHHTTT-EEEEEEEEE-S--GGGGPEEPTTS-EEE-HHHHHHHHHHHHHHS-----SS-EEEEEEE--SSPPEE----

Foldseek 3Di:
DDVVCVVVVVVLVVVCCPLPVDDDDDDDPVVVVVVVVCVVVSVVVNVVVVCCCCVPVVVVVCLLVPQAFFPQQFDPPDDADEAEEEEEEEEADPVCQVVVVVLVVLLQVVLVVPDQDPSYDYHYDYHYPYHDHPVCQLPAADDDDPHNYQAEYEYEPVPDPDDPVDQWADHPHRYIYGYDDPPSVVSSVVVNCCVDCPRPNSVVVSLLNCVSNVPDDDPVNLVPDDPVVNVVSVVSPPRHGLEEEEEEEEEDAPPDDPDDDPPPVVVVVVVVQVVCNVRHHYHYHYHYDPPDHLVVLWDQDPVRATEHEPVSVVVVVVVVVVPDDDDPDSHHYHYHYDYDDPGDYHYDDPD